Protein AF-A0A2L2TVI3-F1 (afdb_monomer)

Organism: NCBI:txid56646

Nearest PDB structures (foldseek):
  8snb-assembly1_8K  TM=2.711E-01  e=3.891E-01  Strongylocentrotus purpuratus
  9cpc-assembly1_3K  TM=2.914E-01  e=1.769E+00  Sus scrofa
  7ung-assembly1_D3  TM=3.313E-01  e=3.771E+00  Homo sapiens
  7rro-assembly1_D6  TM=2.966E-01  e=6.836E+00  Bos taurus

Radius of gyration: 85.28 Å; Cα contacts (8 Å, |Δi|>4): 82; chains: 1; bounding box: 158×37×234 Å

Foldseek 3Di:
DDALCVLLVLLLVLLVLLLVLLVLLLVLLVVQDDDPVVSVVLNVLSVVLNVVSVVCNVVSVPQRCVDCDVLNVVLSVVSSVLSVVSSVLSVVSVVPDDPDPPPPPVCVVVSVVVVVVVVVSSVSSSVSSVVSVVSVVVSVVVSVVVVVVVVVVVVVVVVVVVVVVVVVVVVVVVVVVVVVVVVVVVVVVVVVVVVVVVVVVVVVVVVVVVVVVVVVVVVVVVVVVVVVVVVVVVVVVVVVVVVVVVVVVVVVVVVVVVVVVVVVVVVVVVVVVVVVVVVVVPPPPPPPPPDDDDDDDDDDDD

Mean predicted aligned error: 19.78 Å

Structure (mmCIF, N/CA/C/O backbone):
data_AF-A0A2L2TVI3-F1
#
_entry.id   AF-A0A2L2TVI3-F1
#
loop_
_atom_site.group_PDB
_atom_site.id
_atom_site.type_symbol
_atom_site.label_atom_id
_atom_site.label_alt_id
_atom_site.label_comp_id
_atom_site.label_asym_id
_atom_site.label_entity_id
_atom_site.label_seq_id
_atom_site.pdbx_PDB_ins_code
_atom_site.Cartn_x
_atom_site.Cartn_y
_atom_site.Cartn_z
_atom_site.occupancy
_atom_site.B_iso_or_equiv
_atom_site.auth_seq_id
_atom_site.auth_comp_id
_atom_site.auth_asym_id
_atom_site.auth_atom_id
_atom_site.pdbx_PDB_model_num
ATOM 1 N N . MET A 1 1 ? -7.369 -16.079 31.108 1.00 38.97 1 MET A N 1
ATOM 2 C CA . MET A 1 1 ? -7.777 -14.994 30.191 1.00 38.97 1 MET A CA 1
ATOM 3 C C . MET A 1 1 ? -9.290 -15.053 30.116 1.00 38.97 1 MET A C 1
ATOM 5 O O . MET A 1 1 ? -9.801 -16.152 29.970 1.00 38.97 1 MET A O 1
ATOM 9 N N . SER A 1 2 ? -9.998 -13.955 30.365 1.00 44.09 2 SER A N 1
ATOM 10 C CA . SER A 1 2 ? -11.468 -13.943 30.331 1.00 44.09 2 SER A CA 1
ATOM 11 C C . SER A 1 2 ? -11.922 -13.176 29.104 1.00 44.09 2 SER A C 1
ATOM 13 O O . SER A 1 2 ? -11.439 -12.066 28.886 1.00 44.09 2 SER A O 1
ATOM 15 N N . ASP A 1 3 ? -12.838 -13.761 28.342 1.00 46.03 3 ASP A N 1
ATOM 16 C CA . ASP A 1 3 ? -13.286 -13.218 27.064 1.00 46.03 3 ASP A CA 1
ATOM 17 C C . ASP A 1 3 ? -13.993 -11.858 27.225 1.00 46.03 3 ASP A C 1
ATOM 19 O O . ASP A 1 3 ? -14.753 -11.675 28.185 1.00 46.03 3 ASP A O 1
ATOM 23 N N . PRO A 1 4 ? -13.813 -10.910 26.286 1.00 50.25 4 PRO A N 1
ATOM 24 C CA . PRO A 1 4 ? -14.534 -9.631 26.255 1.00 50.25 4 PRO A CA 1
ATOM 25 C C . PRO A 1 4 ? -16.059 -9.808 26.338 1.00 50.25 4 PRO A C 1
ATOM 27 O O . PRO A 1 4 ? -16.746 -9.065 27.041 1.00 50.25 4 PRO A O 1
ATOM 30 N N . LEU A 1 5 ? -16.575 -10.883 25.729 1.00 52.81 5 LEU A N 1
ATOM 31 C CA . LEU A 1 5 ? -17.975 -11.311 25.804 1.00 52.81 5 LEU A CA 1
ATOM 32 C C . LEU A 1 5 ? -18.436 -11.637 27.234 1.00 52.81 5 LEU A C 1
ATOM 34 O O . LEU A 1 5 ? -19.587 -11.382 27.577 1.00 52.81 5 LEU A O 1
ATOM 38 N N . SER A 1 6 ? -17.555 -12.160 28.092 1.00 54.91 6 SER A N 1
ATOM 39 C CA . SER A 1 6 ? -17.873 -12.466 29.493 1.00 54.91 6 SER A CA 1
ATOM 40 C C . SER A 1 6 ? -18.040 -11.189 30.323 1.00 54.91 6 SER A C 1
ATOM 42 O O . SER A 1 6 ? -18.951 -11.100 31.147 1.00 54.91 6 SER A O 1
ATOM 44 N N . VAL A 1 7 ? -17.209 -10.169 30.080 1.00 56.38 7 VAL A N 1
ATOM 45 C CA . VAL A 1 7 ? -17.309 -8.869 30.768 1.00 56.38 7 VAL A CA 1
ATOM 46 C C . VAL A 1 7 ? -18.525 -8.090 30.273 1.00 56.38 7 VAL A C 1
ATOM 48 O O . VAL A 1 7 ? -19.296 -7.595 31.096 1.00 56.38 7 VAL A O 1
ATOM 51 N N . ALA A 1 8 ? -18.749 -8.050 28.956 1.00 57.56 8 ALA A N 1
ATOM 52 C CA . ALA A 1 8 ? -19.943 -7.449 28.367 1.00 57.56 8 ALA A CA 1
ATOM 53 C C . ALA A 1 8 ? -21.225 -8.150 28.853 1.00 57.56 8 ALA A C 1
ATOM 55 O O . ALA A 1 8 ? -22.157 -7.483 29.295 1.00 57.56 8 ALA A O 1
ATOM 56 N N . GLY A 1 9 ? -21.248 -9.488 28.880 1.00 60.44 9 GLY A N 1
ATOM 57 C CA . GLY A 1 9 ? -22.371 -10.274 29.399 1.00 60.44 9 GLY A CA 1
ATOM 58 C C . GLY A 1 9 ? -22.639 -10.044 30.890 1.00 60.44 9 GLY A C 1
ATOM 59 O O . GLY A 1 9 ? -23.793 -9.941 31.304 1.00 60.44 9 GLY A O 1
ATOM 60 N N . THR A 1 10 ? -21.586 -9.876 31.696 1.00 62.88 10 THR A N 1
ATOM 61 C CA . THR A 1 10 ? -21.716 -9.538 33.124 1.00 62.88 10 THR A CA 1
ATOM 62 C C . THR A 1 10 ? -22.270 -8.121 33.311 1.00 62.88 10 THR A C 1
ATOM 64 O O . THR A 1 10 ? -23.168 -7.917 34.126 1.00 62.88 10 THR A O 1
ATOM 67 N N . ALA A 1 11 ? -21.792 -7.144 32.533 1.00 61.97 11 ALA A N 1
ATOM 68 C CA . ALA A 1 11 ? -22.277 -5.764 32.582 1.00 61.97 11 ALA A CA 1
ATOM 69 C C . ALA A 1 11 ? -23.754 -5.648 32.158 1.00 61.97 11 ALA A C 1
ATOM 71 O O . ALA A 1 11 ? -24.537 -4.995 32.847 1.00 61.97 11 ALA A O 1
ATOM 72 N N . VAL A 1 12 ? -24.152 -6.345 31.089 1.00 65.00 12 VAL A N 1
ATOM 73 C CA . VAL A 1 12 ? -25.553 -6.471 30.642 1.00 65.00 12 VAL A CA 1
ATOM 74 C C . VAL A 1 12 ? -26.424 -7.113 31.730 1.00 65.00 12 VAL A C 1
ATOM 76 O O . VAL A 1 12 ? -27.514 -6.624 32.028 1.00 65.00 12 VAL A O 1
ATOM 79 N N . GLY A 1 13 ? -25.929 -8.163 32.395 1.00 67.25 13 GLY A N 1
ATOM 80 C CA . GLY A 1 13 ? -26.616 -8.798 33.524 1.00 67.25 13 GLY A CA 1
ATOM 81 C C . GLY A 1 13 ? -26.848 -7.845 34.701 1.00 67.25 13 GLY A C 1
ATOM 82 O O . GLY A 1 13 ? -27.953 -7.777 35.237 1.00 67.25 13 GLY A O 1
ATOM 83 N N . ILE A 1 14 ? -25.838 -7.047 35.055 1.00 65.38 14 ILE A N 1
ATOM 84 C CA . ILE A 1 14 ? -25.925 -6.015 36.102 1.00 65.38 14 ILE A CA 1
ATOM 85 C C . ILE A 1 14 ? -26.942 -4.938 35.740 1.00 65.38 14 ILE A C 1
ATOM 87 O O . ILE A 1 14 ? -27.732 -4.526 36.588 1.00 65.38 14 ILE A O 1
ATOM 91 N N . MET A 1 15 ? -26.958 -4.495 34.483 1.00 68.44 15 MET A N 1
ATOM 92 C CA . MET A 1 15 ? -27.913 -3.490 34.018 1.00 68.44 15 MET A CA 1
ATOM 93 C C . MET A 1 15 ? -29.343 -4.020 34.045 1.00 68.44 15 MET A C 1
ATOM 95 O O . MET A 1 15 ? -30.230 -3.340 34.557 1.00 68.44 15 MET A O 1
ATOM 99 N N . SER A 1 16 ? 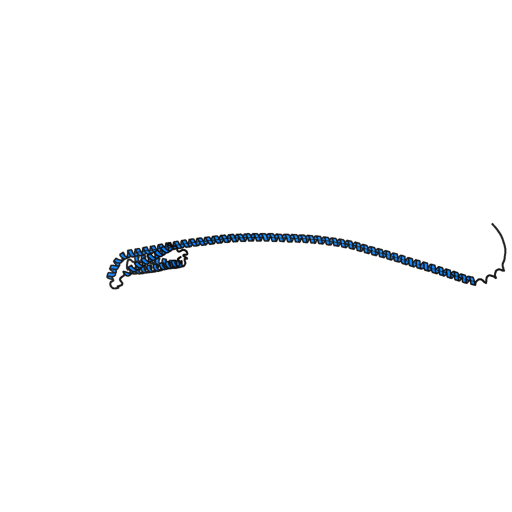-29.560 -5.258 33.594 1.00 69.12 16 SER A N 1
ATOM 100 C CA . SER A 1 16 ? -30.858 -5.936 33.680 1.00 69.12 16 SER A CA 1
ATOM 101 C C . SER A 1 16 ? -31.349 -6.067 35.126 1.00 69.12 16 SER A C 1
ATOM 103 O O . SER A 1 16 ? -32.507 -5.759 35.421 1.00 69.12 16 SER A O 1
ATOM 105 N N . LEU A 1 17 ? -30.464 -6.449 36.052 1.00 68.31 17 LEU A N 1
ATOM 106 C CA . LEU A 1 17 ? -30.784 -6.533 37.477 1.00 68.31 17 LEU A CA 1
ATOM 107 C C . LEU A 1 17 ? -31.138 -5.157 38.056 1.00 68.31 17 LEU A C 1
ATOM 109 O O . LEU A 1 17 ? -32.159 -5.005 38.725 1.00 68.31 17 LEU A O 1
ATOM 113 N N . GLY A 1 18 ? -30.344 -4.132 37.738 1.00 68.81 18 GLY A N 1
ATOM 114 C CA . GLY A 1 18 ? -30.602 -2.757 38.159 1.00 68.81 18 GLY A CA 1
ATOM 115 C C . GLY A 1 18 ? -31.947 -2.228 37.668 1.00 68.81 18 GLY A C 1
ATOM 116 O O . GLY A 1 18 ? -32.679 -1.611 38.443 1.00 68.81 18 GLY A O 1
ATOM 117 N N . ILE A 1 19 ? -32.326 -2.541 36.426 1.00 69.44 19 ILE A N 1
ATOM 118 C CA . ILE A 1 19 ? -33.641 -2.203 35.865 1.00 69.4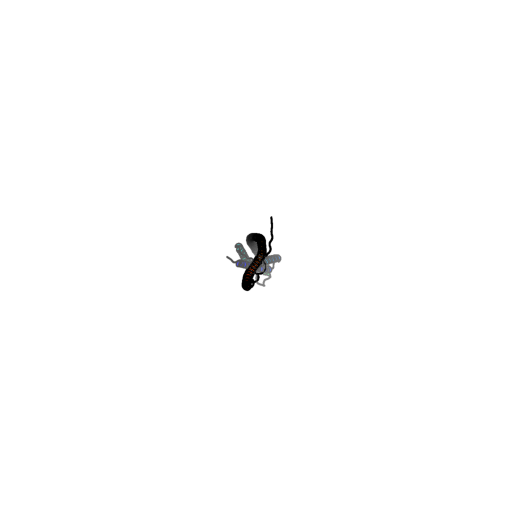4 19 ILE A CA 1
ATOM 119 C C . ILE A 1 19 ? -34.767 -2.892 36.649 1.00 69.44 19 ILE A C 1
ATOM 121 O O . ILE A 1 19 ? -35.758 -2.244 36.994 1.00 69.44 19 ILE A O 1
ATOM 125 N N . GLN A 1 20 ? -34.629 -4.184 36.965 1.00 69.88 20 GLN A N 1
ATOM 126 C CA . GLN A 1 20 ? -35.636 -4.932 37.731 1.00 69.88 20 GLN A CA 1
ATOM 127 C C . GLN A 1 20 ? -35.834 -4.355 39.135 1.00 69.88 20 GLN A C 1
ATOM 129 O O . GLN A 1 20 ? -36.969 -4.109 39.552 1.00 69.88 20 GLN A O 1
ATOM 134 N N . VAL A 1 21 ? -34.735 -4.080 39.836 1.00 66.94 21 VAL A N 1
ATOM 135 C CA . VAL A 1 21 ? -34.734 -3.487 41.177 1.00 66.94 21 VAL A CA 1
ATOM 136 C C . VAL A 1 21 ? -35.398 -2.111 41.166 1.00 66.94 21 VAL A C 1
ATOM 138 O O . VAL A 1 21 ? -36.294 -1.839 41.966 1.00 66.94 21 VAL A O 1
ATOM 141 N N . 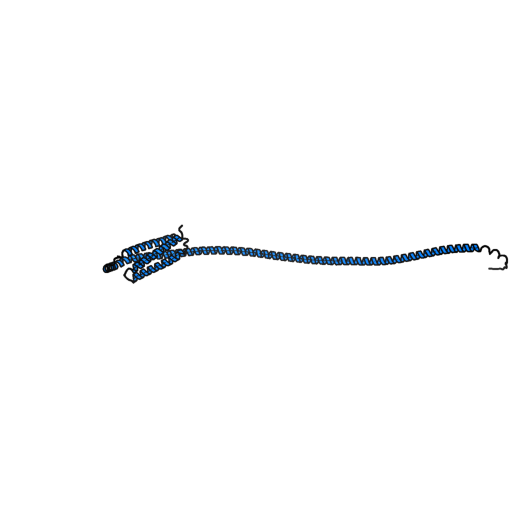CYS A 1 22 ? -35.028 -1.255 40.215 1.00 67.44 22 CYS A N 1
ATOM 142 C CA . CYS A 1 22 ? -35.613 0.073 40.082 1.00 67.44 22 CYS A CA 1
ATOM 143 C C . CYS A 1 22 ? -37.117 0.019 39.766 1.00 67.44 22 CYS A C 1
ATOM 145 O O . CYS A 1 22 ? -37.909 0.730 40.384 1.00 67.44 22 CYS A O 1
ATOM 147 N N . ASN A 1 23 ? -37.550 -0.872 38.870 1.00 67.81 23 ASN A N 1
ATOM 148 C CA . ASN A 1 23 ? -38.973 -1.078 38.586 1.00 67.81 23 ASN A CA 1
ATOM 149 C C . ASN A 1 23 ? -39.746 -1.580 39.818 1.00 67.81 23 ASN A C 1
ATOM 151 O O . ASN A 1 23 ? -40.874 -1.140 40.066 1.00 67.81 23 ASN A O 1
ATOM 155 N N . GLY A 1 24 ? -39.139 -2.465 40.616 1.00 66.06 24 GLY A N 1
ATOM 156 C CA . GLY A 1 24 ? -39.677 -2.909 41.903 1.00 66.06 24 GLY A CA 1
ATOM 157 C C . GLY A 1 24 ? -39.862 -1.748 42.882 1.00 66.06 24 GLY A C 1
ATOM 158 O O . GLY A 1 24 ? -40.925 -1.614 43.492 1.00 66.06 24 GLY A O 1
ATOM 159 N N . LEU A 1 25 ? -38.878 -0.850 42.957 1.00 65.62 25 LEU A N 1
ATOM 160 C CA . LEU A 1 25 ? -38.921 0.341 43.804 1.00 65.62 25 LEU A CA 1
ATOM 161 C C . LEU A 1 25 ? -40.001 1.332 43.376 1.00 65.62 25 LEU A C 1
ATOM 163 O O . LEU A 1 25 ? -40.754 1.821 44.215 1.00 65.62 25 LEU A O 1
ATOM 167 N N . VAL A 1 26 ? -40.134 1.582 42.072 1.00 65.50 26 VAL A N 1
ATOM 168 C CA . VAL A 1 26 ? -41.205 2.421 41.518 1.00 65.50 26 VAL A CA 1
ATOM 169 C C . VAL A 1 26 ? -42.576 1.841 41.866 1.00 65.50 26 VAL A C 1
ATOM 171 O O . VAL A 1 26 ? -43.479 2.572 42.280 1.00 65.50 26 VAL A O 1
ATOM 174 N N . LYS A 1 27 ? -42.743 0.518 41.750 1.00 67.62 27 LYS A N 1
ATOM 175 C CA . LYS A 1 27 ? -43.987 -0.173 42.112 1.00 67.62 27 LYS A CA 1
ATOM 176 C C . LYS A 1 27 ? -44.282 -0.070 43.611 1.00 67.62 27 LYS A C 1
ATOM 178 O O . LYS A 1 27 ? -45.428 0.185 43.979 1.00 67.62 27 LYS A O 1
ATOM 183 N N . TYR A 1 28 ? -43.263 -0.219 44.457 1.00 64.12 28 TYR A N 1
ATOM 184 C CA . TYR A 1 28 ? -43.373 -0.061 45.906 1.00 64.12 28 TYR A CA 1
ATOM 185 C C . TYR A 1 28 ? -43.780 1.369 46.290 1.00 64.12 28 TYR A C 1
ATOM 187 O O . TYR A 1 28 ? -44.787 1.568 46.968 1.00 64.12 28 TYR A O 1
ATOM 195 N N . LEU A 1 29 ? -43.062 2.370 45.775 1.00 63.78 29 LEU A N 1
ATOM 196 C CA . LEU A 1 29 ? -43.324 3.787 46.020 1.00 63.78 29 LEU A CA 1
ATOM 197 C C . LEU A 1 29 ? -44.736 4.195 45.577 1.00 63.78 29 LEU A C 1
ATOM 199 O O . LEU A 1 29 ? -45.448 4.856 46.329 1.00 63.78 29 LEU A O 1
ATOM 203 N N . ARG A 1 30 ? -45.198 3.730 44.408 1.00 63.75 30 ARG A N 1
ATOM 204 C CA . ARG A 1 30 ? -46.573 3.978 43.930 1.00 63.75 30 ARG A CA 1
ATOM 205 C C . ARG A 1 30 ? -47.653 3.290 44.779 1.00 63.75 30 ARG A C 1
ATOM 207 O O . ARG A 1 30 ? -48.790 3.759 44.799 1.00 63.75 30 ARG A O 1
ATOM 214 N N . ALA A 1 31 ? -47.336 2.191 45.468 1.00 62.59 31 ALA A N 1
ATOM 215 C CA . ALA A 1 31 ? -48.278 1.459 46.320 1.00 62.59 31 ALA A CA 1
ATOM 216 C C . ALA A 1 31 ? -48.441 2.076 47.724 1.00 62.59 31 ALA A C 1
ATOM 218 O O . ALA A 1 31 ? -49.442 1.820 48.405 1.00 62.59 31 ALA A O 1
ATOM 219 N N . VAL A 1 32 ? -47.493 2.899 48.178 1.00 58.84 32 VAL A N 1
ATOM 220 C CA . VAL A 1 32 ? -47.562 3.596 49.468 1.00 58.84 32 VAL A CA 1
ATOM 221 C C . VAL A 1 32 ? -48.408 4.871 49.325 1.00 58.84 32 VAL A C 1
ATOM 223 O O . VAL A 1 32 ? -48.095 5.766 48.548 1.00 58.84 32 VAL A O 1
ATOM 226 N N . ARG A 1 33 ? -49.515 4.979 50.080 1.00 48.97 33 ARG A N 1
ATOM 227 C CA . ARG A 1 33 ? -50.292 6.229 50.196 1.00 48.97 33 ARG A CA 1
ATOM 228 C C . ARG A 1 33 ? -49.665 7.096 51.300 1.00 48.97 33 ARG A C 1
ATOM 230 O O . ARG A 1 33 ? -49.848 6.782 52.470 1.00 48.97 33 ARG A O 1
ATOM 237 N N . GLY A 1 34 ? -48.939 8.151 50.916 1.00 57.59 34 GLY A N 1
ATOM 238 C CA . GLY A 1 34 ? -48.233 9.106 51.792 1.00 57.59 34 GLY A CA 1
ATOM 239 C C . GLY A 1 34 ? -47.908 10.428 51.069 1.00 57.59 34 GLY A C 1
ATOM 240 O O . GLY A 1 34 ? -48.461 10.662 49.992 1.00 57.59 34 GLY A O 1
ATOM 241 N N . ARG A 1 35 ? -47.053 11.299 51.650 1.00 49.56 35 ARG A N 1
ATOM 242 C CA . ARG A 1 35 ? -46.662 12.623 51.095 1.00 49.56 35 ARG A CA 1
ATOM 243 C C . ARG A 1 35 ? -46.274 12.505 49.611 1.00 49.56 35 ARG A C 1
ATOM 245 O O . ARG A 1 35 ? -45.216 11.981 49.277 1.00 49.56 35 ARG A O 1
ATOM 252 N N . LYS A 1 36 ? -47.162 12.972 48.724 1.00 55.34 36 LYS A N 1
ATOM 253 C CA . LYS A 1 36 ? -47.120 12.705 47.274 1.00 55.34 36 LYS A CA 1
ATOM 254 C C . LYS A 1 36 ? -45.857 13.240 46.590 1.00 55.34 36 LYS A C 1
ATOM 256 O O . LYS A 1 36 ? -45.371 12.593 45.670 1.00 55.34 36 LYS A O 1
ATOM 261 N N . GLU A 1 37 ? -45.326 14.371 47.046 1.00 55.34 37 GLU A N 1
ATOM 262 C CA . GLU A 1 37 ? -44.116 15.016 46.517 1.00 55.34 37 GLU A CA 1
ATOM 263 C C . GLU A 1 37 ? -42.853 14.152 46.687 1.00 55.34 37 GLU A C 1
ATOM 265 O O . GLU A 1 37 ? -42.224 13.813 45.691 1.00 55.34 37 GLU A O 1
ATOM 270 N N . GLU A 1 38 ? -42.522 13.720 47.911 1.00 54.75 38 GLU A N 1
ATOM 271 C CA . GLU A 1 38 ? -41.317 12.910 48.193 1.00 54.75 38 GLU A CA 1
ATOM 272 C C . GLU A 1 38 ? -41.342 11.563 47.451 1.00 54.75 38 GLU A C 1
ATOM 274 O O . GLU A 1 38 ? -40.330 11.110 46.918 1.00 54.75 38 GLU A O 1
ATOM 279 N N . ILE A 1 39 ? -42.523 10.940 47.370 1.00 56.62 39 ILE A N 1
ATOM 280 C CA . ILE A 1 39 ? -42.733 9.683 46.642 1.00 56.62 39 ILE A CA 1
ATOM 281 C C . ILE A 1 39 ? -42.543 9.898 45.135 1.00 56.62 39 ILE A C 1
ATOM 283 O O . ILE A 1 39 ? -41.907 9.082 44.469 1.00 56.62 39 ILE A O 1
ATOM 287 N N . ARG A 1 40 ? -43.072 10.995 44.582 1.00 56.62 40 ARG A N 1
ATOM 288 C CA . ARG A 1 40 ? -42.946 11.332 43.157 1.00 56.62 40 ARG A CA 1
ATOM 289 C C . ARG A 1 40 ? -41.504 11.660 42.773 1.00 56.62 40 ARG A C 1
ATOM 291 O O . ARG A 1 40 ? -41.075 11.303 41.679 1.00 56.62 40 ARG A O 1
ATOM 298 N N . ASP A 1 41 ? -40.766 12.314 43.660 1.00 60.44 41 ASP A N 1
ATOM 299 C CA . ASP A 1 41 ? -39.360 12.649 43.447 1.00 60.44 41 ASP A CA 1
ATOM 300 C C . ASP A 1 41 ? -38.479 11.396 43.509 1.00 60.44 41 ASP A C 1
ATOM 302 O O . ASP A 1 41 ? -37.664 11.185 42.612 1.00 60.44 41 ASP A O 1
ATOM 306 N N . GLY A 1 42 ? -38.735 10.496 44.466 1.00 57.31 42 GLY A N 1
ATOM 307 C CA . GLY A 1 42 ? -38.088 9.183 44.518 1.00 57.31 42 GLY A CA 1
ATOM 308 C C . GLY A 1 42 ? -38.382 8.316 43.288 1.00 57.31 42 GLY A C 1
ATOM 309 O O . GLY A 1 42 ? -37.469 7.712 42.735 1.00 57.31 42 GLY A O 1
ATOM 310 N N . VAL A 1 43 ? -39.629 8.290 42.802 1.00 60.41 43 VAL A N 1
ATOM 311 C CA . VAL A 1 43 ? -39.987 7.578 41.558 1.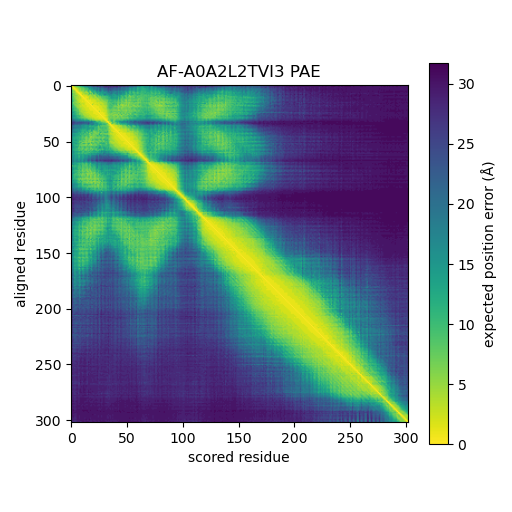00 60.41 43 VAL A CA 1
ATOM 312 C C . VAL A 1 43 ? -39.236 8.153 40.356 1.00 60.41 43 VAL A C 1
ATOM 314 O O . VAL A 1 43 ? -38.700 7.388 39.560 1.00 60.41 43 VAL A O 1
ATOM 317 N N . ARG A 1 44 ? -39.147 9.483 40.245 1.00 62.06 44 ARG A N 1
ATOM 318 C CA . ARG A 1 44 ? -38.463 10.154 39.131 1.00 62.06 44 ARG A CA 1
ATOM 319 C C . ARG A 1 44 ? -36.957 9.895 39.125 1.00 62.06 44 ARG A C 1
ATOM 321 O O . ARG A 1 44 ? -36.401 9.640 38.061 1.00 62.06 44 ARG A O 1
ATOM 328 N N . GLU A 1 45 ? -36.302 9.934 40.285 1.00 61.06 45 GLU A N 1
ATOM 329 C CA . GLU A 1 45 ? -34.874 9.597 40.394 1.00 61.06 45 GLU A CA 1
ATOM 330 C C . GLU A 1 45 ? -34.611 8.157 39.941 1.00 61.06 45 GLU A C 1
ATOM 332 O O . GLU A 1 45 ? -33.684 7.894 39.181 1.00 61.06 45 GLU A O 1
ATOM 337 N N . VAL A 1 46 ? -35.470 7.223 40.347 1.00 61.66 46 VAL A N 1
ATOM 338 C CA . VAL A 1 46 ? -35.338 5.806 39.996 1.00 61.66 46 VAL A CA 1
ATOM 339 C C . VAL A 1 46 ? -35.602 5.563 38.506 1.00 61.66 46 VAL A C 1
ATOM 341 O O . VAL A 1 46 ? -34.874 4.805 37.872 1.00 61.66 46 VAL A O 1
ATOM 344 N N . GLU A 1 47 ? -36.587 6.238 37.913 1.00 59.75 47 GLU A N 1
ATOM 345 C CA . GLU A 1 47 ? -36.851 6.187 36.468 1.00 59.75 47 GLU A CA 1
ATOM 346 C C . GLU A 1 47 ? -35.681 6.750 35.642 1.00 59.75 47 GLU A C 1
ATOM 348 O O . GLU A 1 47 ? -35.334 6.188 34.600 1.00 59.75 47 GLU A O 1
ATOM 353 N N . GLN A 1 48 ? -35.014 7.807 36.120 1.00 63.75 48 GLN A N 1
ATOM 354 C CA . GLN A 1 48 ? -33.791 8.323 35.492 1.00 63.75 48 GLN A CA 1
ATOM 355 C C . GLN A 1 48 ? -32.660 7.290 35.521 1.00 63.75 48 GLN A C 1
ATOM 357 O O . GLN A 1 48 ? -31.976 7.096 34.514 1.00 63.75 48 GLN A O 1
ATOM 362 N N . VAL A 1 49 ? -32.494 6.583 36.641 1.00 62.78 49 VAL A N 1
ATOM 363 C CA . VAL A 1 49 ? -31.500 5.507 36.759 1.00 62.78 49 VAL A CA 1
ATOM 364 C C . VAL A 1 49 ? -31.805 4.367 35.787 1.00 62.78 49 VAL A C 1
ATOM 366 O O . VAL A 1 49 ? -30.905 3.897 35.094 1.00 62.78 49 VAL A O 1
ATOM 369 N N . VAL A 1 50 ? -33.074 3.964 35.667 1.00 62.09 50 VAL A N 1
ATOM 370 C CA . VAL A 1 50 ? -33.518 2.950 34.693 1.00 62.09 50 VAL A CA 1
ATOM 371 C C . VAL A 1 50 ? -33.171 3.369 33.271 1.00 62.09 50 VAL A C 1
ATOM 373 O O . VAL A 1 50 ? -32.606 2.574 32.522 1.00 62.09 50 VAL A O 1
ATOM 376 N N . SER A 1 51 ? -33.464 4.617 32.902 1.00 62.03 51 SER A N 1
ATOM 377 C CA . SER A 1 51 ? -33.155 5.134 31.568 1.00 62.03 51 SER A CA 1
ATOM 378 C C . SER A 1 51 ? -31.655 5.098 31.269 1.00 62.03 51 SER A C 1
ATOM 380 O O . SER A 1 51 ? -31.266 4.734 30.161 1.00 62.03 51 SER A O 1
ATOM 382 N N . LEU A 1 52 ? -30.808 5.447 32.243 1.00 62.62 52 LEU A N 1
ATOM 383 C CA . LEU A 1 52 ? -29.352 5.383 32.096 1.00 62.62 52 LEU A CA 1
ATOM 384 C C . LEU A 1 52 ? -28.864 3.940 31.926 1.00 62.62 52 LEU A C 1
ATOM 386 O O . LEU A 1 52 ? -28.056 3.669 31.039 1.00 62.62 52 LEU A O 1
ATOM 390 N N . LEU A 1 53 ? -29.386 3.004 32.723 1.00 64.25 53 LEU A N 1
ATOM 391 C CA . LEU A 1 53 ? -29.036 1.585 32.623 1.00 64.25 53 LEU A CA 1
ATOM 392 C C . LEU A 1 53 ? -29.436 0.987 31.265 1.00 64.25 53 LEU A C 1
ATOM 394 O O . LEU A 1 53 ? -28.654 0.233 30.691 1.00 64.25 53 LEU A O 1
ATOM 398 N N . TYR A 1 54 ? -30.593 1.361 30.709 1.00 63.19 54 TYR A N 1
ATOM 399 C CA . TYR A 1 54 ? -31.001 0.945 29.361 1.00 63.19 54 TYR A CA 1
ATOM 400 C C . TYR A 1 54 ? -30.066 1.472 28.267 1.00 63.19 54 TYR A C 1
ATOM 402 O O . TYR A 1 54 ? -29.647 0.704 27.399 1.00 63.19 54 TYR A O 1
ATOM 410 N N . SER A 1 55 ? -29.710 2.760 28.308 1.00 62.00 55 SER A N 1
ATOM 411 C CA . SER A 1 55 ? -28.785 3.354 27.333 1.00 62.00 55 SER A CA 1
ATOM 412 C C . SER A 1 55 ? -27.427 2.657 27.347 1.00 62.00 55 SER A C 1
ATOM 414 O O . SER A 1 55 ? -26.850 2.373 26.297 1.00 62.00 55 SER A O 1
ATOM 416 N N . LEU A 1 56 ? -26.932 2.319 28.536 1.00 62.75 56 LEU A N 1
ATOM 417 C CA . LEU A 1 56 ? -25.666 1.616 28.676 1.00 62.75 56 LEU A CA 1
ATOM 418 C C . LEU A 1 56 ? -25.739 0.162 28.207 1.00 62.75 56 LEU A C 1
ATOM 420 O O . LEU A 1 56 ? -24.832 -0.282 27.505 1.00 62.75 56 LEU A O 1
ATOM 424 N N . ASN A 1 57 ? -26.835 -0.541 28.502 1.00 63.53 57 ASN A N 1
ATOM 425 C CA . ASN A 1 57 ? -27.059 -1.920 28.065 1.00 63.53 57 ASN A CA 1
ATOM 426 C C . ASN A 1 57 ? -27.034 -2.061 26.534 1.00 63.53 57 ASN A C 1
ATOM 428 O O . ASN A 1 57 ? -26.587 -3.077 26.012 1.00 63.53 57 ASN A O 1
ATOM 432 N N . ASN A 1 58 ? -27.477 -1.028 25.816 1.00 62.88 58 ASN A N 1
ATOM 433 C CA . ASN A 1 58 ? -27.466 -1.002 24.353 1.00 62.88 58 ASN A CA 1
ATOM 434 C C . ASN A 1 58 ? -26.103 -0.604 23.759 1.00 62.88 58 ASN A C 1
ATOM 436 O O . ASN A 1 58 ? -25.831 -0.907 22.600 1.00 62.88 58 ASN A O 1
ATOM 440 N N . THR A 1 59 ? -25.250 0.077 24.530 1.00 58.16 59 THR A N 1
ATOM 441 C CA . THR A 1 59 ? -23.986 0.648 24.029 1.00 58.16 59 THR A CA 1
ATOM 442 C C . THR A 1 59 ? -22.791 -0.269 24.300 1.00 58.16 59 THR A C 1
ATOM 444 O O . THR A 1 59 ? -21.945 -0.450 23.429 1.00 58.16 59 THR A O 1
ATOM 447 N N . LEU A 1 60 ? -22.742 -0.897 25.479 1.00 63.50 60 LEU A N 1
ATOM 448 C CA . LEU A 1 60 ? -21.657 -1.788 25.915 1.00 63.50 60 LEU A CA 1
ATOM 449 C C . LEU A 1 60 ? -21.344 -2.975 24.984 1.00 63.50 60 LEU A C 1
ATOM 451 O O . LEU A 1 60 ? -20.161 -3.256 24.813 1.00 63.50 60 LEU A O 1
ATOM 455 N N . PRO A 1 61 ? -22.323 -3.661 24.359 1.00 59.97 61 PRO A N 1
ATOM 456 C CA . PRO A 1 61 ? -22.041 -4.791 23.467 1.00 59.97 61 PRO A CA 1
ATOM 457 C C . PRO A 1 61 ? -21.219 -4.422 22.225 1.00 59.97 61 PRO A C 1
ATOM 459 O O . PRO A 1 61 ? -20.600 -5.295 21.628 1.00 59.97 61 PRO A O 1
ATOM 462 N N . ASN A 1 62 ? -21.215 -3.142 21.839 1.00 56.53 62 ASN A N 1
ATOM 463 C CA . ASN A 1 62 ? -20.507 -2.643 20.660 1.00 56.53 62 ASN A CA 1
ATOM 464 C C . ASN A 1 62 ? -19.096 -2.125 20.979 1.00 56.53 62 ASN A C 1
ATOM 466 O O . ASN A 1 62 ? -18.362 -1.755 20.065 1.00 56.53 62 ASN A O 1
ATOM 470 N N . VAL A 1 63 ? -18.720 -2.057 22.260 1.00 59.72 63 VAL A N 1
ATOM 471 C CA . VAL A 1 63 ? -17.392 -1.608 22.682 1.00 59.72 63 VAL A CA 1
ATOM 472 C C . VAL A 1 63 ? -16.513 -2.840 22.848 1.00 59.72 63 VAL A C 1
ATOM 474 O O . VAL A 1 63 ? -16.751 -3.670 23.726 1.00 59.72 63 VAL A O 1
ATOM 477 N N . ASP A 1 64 ? -15.492 -2.968 22.003 1.00 56.41 64 ASP A N 1
ATOM 478 C CA . ASP A 1 64 ? -14.498 -4.031 22.129 1.00 56.41 64 ASP A CA 1
ATOM 479 C C . ASP A 1 64 ? -13.579 -3.717 23.319 1.00 56.41 64 ASP A C 1
ATOM 481 O O . ASP A 1 64 ? -12.580 -3.005 23.203 1.00 56.41 64 ASP A O 1
ATOM 485 N N . LEU A 1 65 ? -13.959 -4.199 24.507 1.00 57.88 65 LEU A N 1
ATOM 486 C CA . LEU A 1 65 ? -13.149 -4.115 25.722 1.00 57.88 65 LEU A CA 1
ATOM 487 C C . LEU A 1 65 ? -11.983 -5.102 25.635 1.00 57.88 65 LEU A C 1
ATOM 489 O O . LEU A 1 65 ? -11.917 -6.113 26.339 1.00 57.88 65 LEU A O 1
ATOM 493 N N . ARG A 1 66 ? -11.045 -4.786 24.749 1.00 53.94 66 ARG A N 1
ATOM 494 C CA . ARG A 1 66 ? -9.881 -5.612 24.444 1.00 53.94 66 ARG A CA 1
ATOM 495 C C . ARG A 1 66 ? -8.967 -5.798 25.660 1.00 53.94 66 ARG A C 1
ATOM 497 O O . ARG A 1 66 ? -8.338 -6.843 25.780 1.00 53.94 66 ARG A O 1
ATOM 504 N N . ASN A 1 67 ? -9.001 -4.860 26.613 1.00 52.12 67 ASN A N 1
ATOM 505 C CA . ASN A 1 67 ? -8.373 -4.970 27.927 1.00 52.12 67 ASN A CA 1
ATOM 506 C C . ASN A 1 67 ? -9.379 -4.640 29.041 1.00 52.12 67 ASN A C 1
ATOM 508 O O . ASN A 1 67 ? -9.419 -3.534 29.576 1.00 52.12 67 ASN A O 1
ATOM 512 N N . GLY A 1 68 ? -10.195 -5.621 29.433 1.00 53.91 68 GLY A N 1
ATOM 513 C CA . GLY A 1 68 ? -10.994 -5.537 30.656 1.00 53.91 68 GLY A CA 1
ATOM 514 C C . GLY A 1 68 ? -10.086 -5.424 31.882 1.00 53.91 68 GLY A C 1
ATOM 515 O O . GLY A 1 68 ? -9.695 -6.438 32.461 1.00 53.91 68 GLY A O 1
ATOM 516 N N . THR A 1 69 ? -9.727 -4.195 32.256 1.00 56.56 69 THR A N 1
ATOM 517 C CA . THR A 1 69 ? -8.880 -3.895 33.412 1.00 56.56 69 THR A CA 1
ATOM 518 C C . THR A 1 69 ? -9.449 -4.575 34.662 1.00 56.56 69 THR A C 1
ATOM 520 O O . THR A 1 69 ? -10.658 -4.598 34.894 1.00 56.56 69 THR A O 1
ATOM 523 N N . ASN A 1 70 ? -8.599 -5.185 35.492 1.00 54.81 70 ASN A N 1
ATOM 524 C CA . ASN A 1 70 ? -9.058 -5.864 36.713 1.00 54.81 70 ASN A CA 1
ATOM 525 C C . ASN A 1 70 ? -9.873 -4.924 37.624 1.00 54.81 70 ASN A C 1
ATOM 527 O O . ASN A 1 70 ? -10.815 -5.361 38.278 1.00 54.81 70 ASN A O 1
ATOM 531 N N . SER A 1 71 ? -9.563 -3.625 37.603 1.00 56.53 71 SER A N 1
ATOM 532 C CA . SER A 1 71 ? -10.329 -2.564 38.262 1.00 56.53 71 SER A CA 1
ATOM 533 C C . SER A 1 71 ? -11.762 -2.453 37.741 1.00 56.53 71 SER A C 1
ATOM 535 O O . SER A 1 71 ? -12.688 -2.352 38.546 1.00 56.53 71 SER A O 1
ATOM 537 N N . LEU A 1 72 ? -11.968 -2.539 36.424 1.00 59.19 72 LEU A N 1
ATOM 538 C CA . LEU A 1 72 ? -13.295 -2.577 35.819 1.00 59.19 72 LEU A CA 1
ATOM 539 C C . LEU A 1 72 ? -14.088 -3.784 36.319 1.00 59.19 72 LEU A C 1
ATOM 541 O O . LEU A 1 72 ? -15.220 -3.632 36.765 1.00 59.19 72 LEU A O 1
ATOM 545 N N . ARG A 1 73 ? -13.480 -4.973 36.305 1.00 59.72 73 ARG A N 1
ATOM 546 C CA . ARG A 1 73 ? -14.129 -6.208 36.771 1.00 59.72 73 ARG A CA 1
ATOM 547 C C . ARG A 1 73 ? -14.552 -6.111 38.237 1.00 59.72 73 ARG A C 1
ATOM 549 O O . ARG A 1 73 ? -15.684 -6.454 38.565 1.00 59.72 73 ARG A O 1
ATOM 556 N N . THR A 1 74 ? -13.673 -5.609 39.100 1.00 60.47 74 THR A N 1
ATOM 557 C CA . THR A 1 74 ? -13.968 -5.401 40.524 1.00 60.47 74 THR A CA 1
ATOM 558 C C . THR A 1 74 ? -15.086 -4.382 40.721 1.00 60.47 74 THR A C 1
ATOM 560 O O . THR A 1 74 ? -15.968 -4.578 41.549 1.00 60.47 74 THR A O 1
ATOM 563 N N . CYS A 1 75 ? -15.096 -3.304 39.941 1.00 60.41 75 CYS A N 1
ATOM 564 C CA . CYS A 1 75 ? -16.103 -2.257 40.064 1.00 60.41 75 CYS A CA 1
ATOM 565 C C . CYS A 1 75 ? -17.484 -2.723 39.555 1.00 60.41 75 CYS A C 1
ATOM 567 O O . CYS A 1 75 ? -18.499 -2.486 40.209 1.00 60.41 75 CYS A O 1
ATOM 569 N N . VAL A 1 76 ? -17.510 -3.486 38.459 1.00 62.47 76 VAL A N 1
ATOM 570 C CA . VAL A 1 76 ? -18.684 -4.205 37.932 1.00 62.47 76 VAL A CA 1
ATOM 571 C C . VAL A 1 76 ? -19.224 -5.192 38.976 1.00 62.47 76 VAL A C 1
ATOM 573 O O . VAL A 1 76 ? -20.409 -5.161 39.299 1.00 62.47 76 VAL A O 1
ATOM 576 N N . HIS A 1 77 ? -18.356 -6.002 39.584 1.00 63.25 77 HIS A N 1
ATOM 577 C CA . HIS A 1 77 ? -18.737 -6.928 40.652 1.00 63.25 77 HIS A CA 1
ATOM 578 C C . HIS A 1 77 ? -19.315 -6.201 41.878 1.00 63.25 77 HIS A C 1
ATOM 580 O O . HIS A 1 77 ? -20.377 -6.570 42.367 1.00 63.25 77 HIS A O 1
ATOM 586 N N . ASN A 1 78 ? -18.696 -5.102 42.314 1.00 63.16 78 ASN A N 1
ATOM 587 C CA . ASN A 1 78 ? -19.206 -4.290 43.422 1.00 63.16 78 ASN A CA 1
ATOM 588 C C . ASN A 1 78 ? -20.582 -3.674 43.120 1.00 63.16 78 ASN A C 1
ATOM 590 O O . ASN A 1 78 ? -21.405 -3.532 44.025 1.00 63.16 78 ASN A O 1
ATOM 594 N N . CYS A 1 79 ? -20.850 -3.311 41.860 1.00 62.25 79 CYS A N 1
ATOM 595 C CA . CYS A 1 79 ? -22.173 -2.853 41.436 1.00 62.25 79 CYS A CA 1
ATOM 596 C C . CYS A 1 79 ? -23.211 -3.979 41.510 1.00 62.25 79 CYS A C 1
ATOM 598 O O . CYS A 1 79 ? -24.324 -3.737 41.970 1.00 62.25 79 CYS A O 1
ATOM 600 N N . TYR A 1 80 ? -22.841 -5.201 41.111 1.00 63.50 80 TYR A N 1
ATOM 601 C CA . TYR A 1 80 ? -23.702 -6.380 41.222 1.00 63.50 80 TYR A CA 1
ATOM 602 C C . TYR A 1 80 ? -24.084 -6.666 42.679 1.00 63.50 80 TYR A C 1
ATOM 604 O O . TYR A 1 80 ? -25.267 -6.753 42.994 1.00 63.50 80 TYR A O 1
ATOM 612 N N . THR A 1 81 ? -23.098 -6.727 43.577 1.00 64.69 81 THR A N 1
ATOM 613 C CA . THR A 1 81 ? -23.324 -7.004 45.004 1.00 64.69 81 THR A CA 1
ATOM 614 C C . THR A 1 81 ? -24.242 -5.960 45.641 1.00 64.69 81 THR A C 1
ATOM 616 O O . THR A 1 81 ? -25.203 -6.310 46.320 1.00 64.69 81 THR A O 1
ATOM 619 N N . LYS A 1 82 ? -24.022 -4.671 45.346 1.00 63.47 82 LYS A N 1
ATOM 620 C CA . LYS A 1 82 ? -24.885 -3.581 45.834 1.00 63.47 82 LYS A CA 1
ATOM 621 C C . LYS A 1 82 ? -26.313 -3.659 45.292 1.00 63.47 82 LYS A C 1
ATOM 623 O O . LYS A 1 82 ? -27.251 -3.315 46.003 1.00 63.47 82 LYS A O 1
ATOM 628 N N . LEU A 1 83 ? -26.494 -4.085 44.042 1.00 64.94 83 LEU A N 1
ATOM 629 C CA . LEU A 1 83 ? -27.821 -4.272 43.450 1.00 64.94 83 LEU A CA 1
ATOM 630 C C . LEU A 1 83 ? -28.560 -5.470 44.051 1.00 64.94 83 LEU A C 1
ATOM 632 O O . LEU A 1 83 ? -29.762 -5.375 44.287 1.00 64.94 83 LEU A O 1
ATOM 636 N N . GLU A 1 84 ? -27.854 -6.560 44.342 1.00 65.31 84 GLU A N 1
ATOM 637 C CA . GLU A 1 84 ? -28.416 -7.732 45.019 1.00 65.31 84 GLU A CA 1
ATOM 638 C C . GLU A 1 84 ? -28.838 -7.401 46.464 1.00 65.31 84 GLU A C 1
ATOM 640 O O . GLU A 1 84 ? -29.927 -7.781 46.903 1.00 65.31 84 GLU A O 1
ATOM 645 N N . GLU A 1 85 ? -28.030 -6.617 47.188 1.00 67.25 85 GLU A N 1
ATOM 646 C CA . GLU A 1 85 ? -28.396 -6.061 48.499 1.00 67.25 85 GLU A CA 1
ATOM 647 C C . GLU A 1 85 ? -29.648 -5.178 48.408 1.00 67.25 85 GLU A C 1
ATOM 649 O O . GLU A 1 85 ? -30.575 -5.324 49.210 1.00 67.25 85 GLU A O 1
ATOM 654 N N . LEU A 1 86 ? -29.723 -4.309 47.392 1.00 64.69 86 LEU A N 1
ATOM 655 C CA . LEU A 1 86 ? -30.895 -3.470 47.138 1.00 64.69 86 LEU A CA 1
ATOM 656 C C . LEU A 1 86 ? -32.152 -4.306 46.878 1.00 64.69 86 LEU A C 1
ATOM 658 O O . LEU A 1 86 ? -33.224 -3.972 47.381 1.00 64.69 86 LEU A O 1
ATOM 662 N N . GLN A 1 87 ? -32.026 -5.385 46.102 1.00 64.44 87 GLN A N 1
ATOM 663 C CA . GLN A 1 87 ? -33.129 -6.288 45.789 1.00 64.44 87 GLN A CA 1
ATOM 664 C C . GLN A 1 87 ? -33.639 -7.002 47.041 1.00 64.44 87 GLN A C 1
ATOM 666 O O . GLN A 1 87 ? -34.847 -7.049 47.268 1.00 64.44 87 GLN A O 1
ATOM 671 N N . ARG A 1 88 ? -32.731 -7.486 47.898 1.00 67.44 88 ARG A N 1
ATOM 672 C CA . ARG A 1 88 ? -33.088 -8.088 49.191 1.00 67.44 88 ARG A CA 1
ATOM 673 C C . ARG A 1 88 ? -33.828 -7.108 50.098 1.00 67.44 88 ARG A C 1
ATOM 675 O O . ARG A 1 88 ? -34.853 -7.477 50.670 1.00 67.44 88 ARG A O 1
ATOM 682 N N . LEU A 1 89 ? -33.347 -5.867 50.194 1.00 64.69 89 LEU A N 1
ATOM 683 C CA . LEU A 1 89 ? -34.009 -4.810 50.967 1.00 64.69 89 LEU A CA 1
ATOM 684 C C . LEU A 1 89 ? -35.416 -4.508 50.423 1.00 64.69 89 LEU A C 1
ATOM 686 O O . LEU A 1 89 ? -36.356 -4.319 51.197 1.00 64.69 89 LEU A O 1
ATOM 690 N N . LEU A 1 90 ? -35.580 -4.513 49.098 1.00 63.12 90 LEU A N 1
ATOM 691 C CA . LEU A 1 90 ? -36.868 -4.350 48.417 1.00 63.12 90 LEU A CA 1
ATOM 692 C C . LEU A 1 90 ? -37.845 -5.496 48.696 1.00 63.12 90 LEU A C 1
ATOM 694 O O . LEU A 1 90 ? -39.022 -5.249 48.969 1.00 63.12 90 LEU A O 1
ATOM 698 N N . ASP A 1 91 ? -37.364 -6.735 48.662 1.00 65.25 91 ASP A N 1
ATOM 699 C CA . ASP A 1 91 ? -38.168 -7.916 48.973 1.00 65.25 91 ASP A CA 1
ATOM 700 C C . ASP A 1 91 ? -38.624 -7.912 50.438 1.00 65.25 91 ASP A C 1
ATOM 702 O O . ASP A 1 91 ? -39.765 -8.265 50.740 1.00 65.25 91 ASP A O 1
ATOM 706 N N . GLU A 1 92 ? -37.766 -7.475 51.361 1.00 67.12 92 GLU A N 1
ATOM 707 C CA . GLU A 1 92 ? -38.096 -7.332 52.783 1.00 67.12 92 GLU A CA 1
ATOM 708 C C . GLU A 1 92 ? -39.167 -6.248 53.024 1.00 67.12 92 GLU A C 1
ATOM 710 O O . GLU A 1 92 ? -40.112 -6.445 53.798 1.00 67.12 92 GLU A O 1
ATOM 715 N N . LEU A 1 93 ? -39.074 -5.130 52.295 1.00 60.88 93 LEU A N 1
ATOM 716 C CA . LEU A 1 93 ? -40.077 -4.059 52.287 1.00 60.88 93 LEU A CA 1
ATOM 717 C C . LEU A 1 93 ? -41.414 -4.509 51.672 1.00 60.88 93 LEU A C 1
ATOM 719 O O . LEU A 1 93 ? -42.477 -4.089 52.127 1.00 60.88 93 LEU A O 1
ATOM 723 N N . CYS A 1 94 ? -41.397 -5.386 50.665 1.00 58.03 94 CYS A N 1
ATOM 724 C CA . CYS A 1 94 ? -42.621 -5.922 50.063 1.00 58.03 94 CYS A CA 1
ATOM 725 C C . CYS A 1 94 ? -43.298 -6.992 50.939 1.00 58.03 94 CYS A C 1
ATOM 727 O O . CYS A 1 94 ? -44.528 -7.040 50.998 1.00 58.03 94 CYS A O 1
ATOM 729 N N . LYS A 1 95 ? -42.528 -7.820 51.661 1.00 57.09 95 LYS A N 1
ATOM 730 C CA . LYS A 1 95 ? -43.042 -8.877 52.561 1.00 57.09 95 LYS A CA 1
ATOM 731 C C . LYS A 1 95 ? -43.774 -8.343 53.793 1.00 57.09 95 LYS A C 1
ATOM 733 O O . LYS A 1 95 ? -44.620 -9.034 54.349 1.00 57.09 95 LYS A O 1
ATOM 738 N N . THR A 1 96 ? -43.478 -7.117 54.214 1.00 48.06 96 THR A N 1
ATOM 739 C CA . THR A 1 96 ? -44.121 -6.469 55.368 1.00 48.06 96 THR A CA 1
ATOM 740 C C . THR A 1 96 ? -45.496 -5.865 55.048 1.00 48.06 96 THR A C 1
ATOM 742 O O . THR A 1 96 ? -46.159 -5.349 55.947 1.00 48.06 96 THR A O 1
ATOM 745 N N . GLN A 1 97 ? -45.977 -5.954 53.800 1.00 46.47 97 GLN A N 1
ATOM 746 C CA . GLN A 1 97 ? -47.305 -5.468 53.423 1.00 46.47 97 GLN A CA 1
ATOM 747 C C . GLN A 1 97 ? -48.385 -6.556 53.646 1.00 46.47 97 GLN A C 1
ATOM 749 O O . GLN A 1 97 ? -48.350 -7.593 52.982 1.00 46.47 97 GLN A O 1
ATOM 754 N N . PRO A 1 98 ? -49.369 -6.371 54.552 1.00 42.28 98 PRO A N 1
ATOM 755 C CA . PRO A 1 98 ? -50.365 -7.403 54.832 1.00 42.28 98 PRO A CA 1
ATOM 756 C C . PRO A 1 98 ? -51.357 -7.564 53.667 1.00 42.28 98 PRO A C 1
ATOM 758 O O . PRO A 1 98 ? -52.036 -6.623 53.264 1.00 42.28 98 PRO A O 1
ATOM 761 N N . SER A 1 99 ? -51.481 -8.798 53.171 1.00 42.09 99 SER A N 1
ATOM 762 C CA . SER A 1 99 ? -52.320 -9.213 52.030 1.00 42.09 99 SER A CA 1
ATOM 763 C C . SER A 1 99 ? -53.844 -9.168 52.275 1.00 42.09 99 SER A C 1
ATOM 765 O O . SER A 1 99 ? -54.621 -9.456 51.361 1.00 42.09 99 SER A O 1
ATOM 767 N N . ASN A 1 100 ? -54.321 -8.838 53.478 1.00 41.72 100 ASN A N 1
ATOM 768 C CA . ASN A 1 100 ? -55.730 -9.038 53.830 1.00 41.72 100 ASN A CA 1
ATOM 769 C C . ASN A 1 100 ? -56.578 -7.764 53.712 1.00 41.72 100 ASN A C 1
ATOM 771 O O . ASN A 1 100 ? -56.380 -6.775 54.413 1.00 41.72 100 ASN A O 1
ATOM 775 N N . LYS A 1 101 ? -57.613 -7.838 52.864 1.00 47.03 101 LYS A N 1
ATOM 776 C CA . LYS A 1 101 ? -58.609 -6.787 52.576 1.00 47.03 101 LYS A CA 1
ATOM 777 C C . LYS A 1 101 ? -59.547 -6.428 53.753 1.00 47.03 101 LYS A C 1
ATOM 779 O O . LYS A 1 101 ? -60.519 -5.710 53.535 1.00 47.03 101 LYS A O 1
ATOM 784 N N . ALA A 1 102 ? -59.293 -6.884 54.981 1.00 43.72 102 ALA A N 1
ATOM 785 C CA . ALA A 1 102 ? -60.290 -6.854 56.059 1.00 43.72 102 ALA A CA 1
ATOM 786 C C . ALA A 1 102 ? -60.155 -5.719 57.097 1.00 43.72 102 ALA A C 1
ATOM 788 O O . ALA A 1 102 ? -61.084 -5.519 57.872 1.00 43.72 102 ALA A O 1
ATOM 789 N N . THR A 1 103 ? -59.080 -4.923 57.132 1.00 45.59 103 THR A N 1
ATOM 790 C CA . THR A 1 103 ? -58.908 -3.918 58.209 1.00 45.59 103 THR A CA 1
ATOM 791 C C . THR A 1 103 ? -58.332 -2.590 57.718 1.00 45.59 103 THR A C 1
ATOM 793 O O . THR A 1 103 ? -57.228 -2.193 58.076 1.00 45.59 103 THR A O 1
ATOM 796 N N . LYS A 1 104 ? -59.122 -1.833 56.941 1.00 49.91 104 LYS A N 1
ATOM 797 C CA . LYS A 1 104 ? -58.746 -0.482 56.467 1.00 49.91 104 LYS A CA 1
ATOM 798 C C . LYS A 1 104 ? -58.311 0.465 57.603 1.00 49.91 104 LYS A C 1
ATOM 800 O O . LYS A 1 104 ? -57.296 1.127 57.470 1.00 49.91 104 LYS A O 1
ATOM 805 N N . ARG A 1 105 ? -58.999 0.470 58.754 1.00 46.03 105 ARG A N 1
ATOM 806 C CA . ARG A 1 105 ? -58.699 1.401 59.866 1.00 46.03 105 ARG A CA 1
ATOM 807 C C . ARG A 1 105 ? -57.440 1.059 60.681 1.00 46.03 105 ARG A C 1
ATOM 809 O O . ARG A 1 105 ? -56.776 1.974 61.148 1.00 46.03 105 ARG A O 1
ATOM 816 N N . ALA A 1 106 ? -57.086 -0.222 60.827 1.00 43.91 106 ALA A N 1
ATOM 817 C CA . ALA A 1 106 ? -55.842 -0.632 61.496 1.00 43.91 106 ALA A CA 1
ATOM 818 C C . ALA A 1 106 ? -54.632 -0.552 60.548 1.00 43.91 106 ALA A C 1
ATOM 820 O O . ALA A 1 106 ? -53.538 -0.174 60.964 1.00 43.91 106 ALA A O 1
ATOM 821 N N . ALA A 1 107 ? -54.850 -0.830 59.256 1.00 48.56 107 ALA A N 1
ATOM 822 C CA . ALA A 1 107 ? -53.853 -0.630 58.214 1.00 48.56 107 ALA A CA 1
ATOM 823 C C . ALA A 1 107 ? -53.455 0.846 58.091 1.00 48.56 107 ALA A C 1
ATOM 825 O O . ALA A 1 107 ? -52.270 1.126 57.992 1.00 48.56 107 ALA A O 1
ATOM 826 N N . ASP A 1 108 ? -54.396 1.792 58.166 1.00 44.91 108 ASP A N 1
ATOM 827 C CA . ASP A 1 108 ? -54.091 3.225 58.048 1.00 44.91 108 ASP A CA 1
ATOM 828 C C . ASP A 1 108 ? -53.268 3.768 59.240 1.00 44.91 108 ASP A C 1
ATOM 830 O O . ASP A 1 108 ? -52.372 4.589 59.041 1.00 44.91 108 ASP A O 1
ATOM 834 N N . ALA A 1 109 ? -53.476 3.247 60.458 1.00 42.12 109 ALA A N 1
ATOM 835 C CA . ALA A 1 109 ? -52.688 3.610 61.643 1.00 42.12 109 ALA A CA 1
ATOM 836 C C . ALA A 1 109 ? -51.269 3.000 61.631 1.00 42.12 109 ALA A C 1
ATOM 838 O O . ALA A 1 109 ? -50.295 3.696 61.908 1.00 42.12 109 ALA A O 1
ATOM 839 N N . ILE A 1 110 ? -51.120 1.731 61.225 1.00 46.44 110 ILE A N 1
ATOM 840 C CA . ILE A 1 110 ? -49.803 1.076 61.078 1.00 46.44 110 ILE A CA 1
ATOM 841 C C . ILE A 1 110 ? -49.016 1.665 59.891 1.00 46.44 110 ILE A C 1
ATOM 843 O O . ILE A 1 110 ? -47.791 1.784 59.943 1.00 46.44 110 ILE A O 1
ATOM 847 N N . ARG A 1 111 ? -49.713 2.110 58.839 1.00 48.78 111 ARG A N 1
ATOM 848 C CA . ARG A 1 111 ? -49.145 2.744 57.637 1.00 48.78 111 ARG A CA 1
ATOM 849 C C . ARG A 1 111 ? -48.677 4.181 57.879 1.00 48.78 111 ARG A C 1
ATOM 851 O O . ARG A 1 111 ? -47.711 4.603 57.252 1.00 48.78 111 ARG A O 1
ATOM 858 N N . SER A 1 112 ? -49.295 4.891 58.825 1.00 43.56 112 SER A N 1
ATOM 859 C CA . SER A 1 112 ? -48.846 6.206 59.304 1.00 43.56 112 SER A CA 1
ATOM 860 C C . SER A 1 112 ? -47.556 6.137 60.136 1.00 43.56 112 SER A C 1
ATOM 862 O O . SER A 1 112 ? -46.791 7.097 60.132 1.00 43.56 112 SER A O 1
ATOM 864 N N . VAL A 1 113 ? -47.305 5.026 60.841 1.00 43.81 113 VAL A N 1
ATOM 865 C CA . VAL A 1 113 ? -46.127 4.847 61.719 1.00 43.81 113 VAL A CA 1
ATOM 866 C C . VAL A 1 113 ? -44.999 4.064 61.028 1.00 43.81 113 VAL A C 1
ATOM 868 O O . VAL A 1 113 ? -43.830 4.278 61.328 1.00 43.81 113 VAL A O 1
ATOM 871 N N . SER A 1 114 ? -45.309 3.222 60.034 1.00 51.78 114 SER A N 1
ATOM 872 C CA . SER A 1 114 ? -44.285 2.528 59.232 1.00 51.78 114 SER A CA 1
ATOM 873 C C . SER A 1 114 ? -43.551 3.443 58.253 1.00 51.78 114 SER A C 1
ATOM 875 O O . SER A 1 114 ? -42.403 3.171 57.929 1.00 51.78 114 SER A O 1
ATOM 877 N N . TYR A 1 115 ? -44.167 4.531 57.783 1.00 51.50 115 TYR A N 1
ATOM 878 C CA . TYR A 1 115 ? -43.532 5.434 56.817 1.00 51.50 115 TYR A CA 1
ATOM 879 C C . TYR A 1 115 ? -42.233 6.098 57.329 1.00 51.50 115 TYR A C 1
ATOM 881 O O . TYR A 1 115 ? -41.245 6.052 56.599 1.00 51.50 115 TYR A O 1
ATOM 889 N N . PRO A 1 116 ? -42.148 6.643 58.564 1.00 47.91 116 PRO A N 1
ATOM 890 C CA . PRO A 1 116 ? -40.877 7.156 59.088 1.00 47.91 116 PRO A CA 1
ATOM 891 C C . PRO A 1 116 ? -39.814 6.057 59.273 1.00 47.91 116 PRO A C 1
ATOM 893 O O . PRO A 1 116 ? -38.641 6.313 59.027 1.00 47.91 116 PRO A O 1
ATOM 896 N N . PHE A 1 117 ? -40.210 4.816 59.590 1.00 46.91 117 PHE A N 1
ATOM 897 C CA . PHE A 1 117 ? -39.297 3.657 59.655 1.00 46.91 117 PHE A CA 1
ATOM 898 C C . PHE A 1 117 ? -38.856 3.164 58.259 1.00 46.91 117 PHE A C 1
ATOM 900 O O . PHE A 1 117 ? -37.829 2.509 58.094 1.00 46.91 117 PHE A O 1
ATOM 907 N N . GLN A 1 118 ? -39.628 3.495 57.222 1.00 60.00 118 GLN A N 1
ATOM 908 C CA . GLN A 1 118 ? -39.327 3.199 55.822 1.00 60.00 118 GLN A CA 1
ATOM 909 C C . GLN A 1 118 ? -38.537 4.319 55.134 1.00 60.00 118 GLN A C 1
ATOM 911 O O . GLN A 1 118 ? -37.927 4.062 54.100 1.00 60.00 118 GLN A O 1
ATOM 916 N N . GLN A 1 119 ? -38.502 5.532 55.698 1.00 61.06 119 GLN A N 1
ATOM 917 C CA . GLN A 1 119 ? -37.743 6.664 55.161 1.00 61.06 119 GLN A CA 1
ATOM 918 C C . GLN A 1 119 ? -36.228 6.422 55.235 1.00 61.06 119 GLN A C 1
ATOM 920 O O . GLN A 1 119 ? -35.521 6.695 54.268 1.00 61.06 119 GLN A O 1
ATOM 925 N N . GLU A 1 120 ? -35.738 5.843 56.334 1.00 65.06 120 GLU A N 1
ATOM 926 C CA . GLU A 1 120 ? -34.326 5.467 56.492 1.00 65.06 120 GLU A CA 1
ATOM 927 C C . GLU A 1 120 ? -33.928 4.357 55.503 1.00 65.06 120 GLU A C 1
ATOM 929 O O . GLU A 1 120 ? -32.929 4.477 54.791 1.00 65.06 120 GLU A O 1
ATOM 934 N N . LYS A 1 121 ? -34.773 3.324 55.353 1.00 63.94 121 LYS A N 1
ATOM 935 C CA . LYS A 1 121 ? -34.578 2.263 54.348 1.00 63.94 121 LYS A CA 1
ATOM 936 C C . LYS A 1 121 ? -34.617 2.806 52.911 1.00 63.94 121 LYS A C 1
ATOM 938 O O . LYS A 1 121 ? -33.795 2.414 52.089 1.00 63.94 121 LYS A O 1
ATOM 943 N N . LEU A 1 122 ? -35.518 3.743 52.604 1.00 63.75 122 LEU A N 1
ATOM 944 C CA . LEU A 1 122 ? -35.583 4.417 51.300 1.00 63.75 122 LEU A CA 1
ATOM 945 C C . LEU A 1 122 ? -34.355 5.297 51.027 1.00 63.75 122 LEU A C 1
ATOM 947 O O . LEU A 1 122 ? -33.883 5.336 49.890 1.00 63.75 122 LEU A O 1
ATOM 951 N N . SER A 1 123 ? -33.818 5.967 52.051 1.00 66.94 123 SER A N 1
ATOM 952 C CA . SER A 1 123 ? -32.564 6.723 51.956 1.00 66.94 123 SER A CA 1
ATOM 953 C C . SER A 1 123 ? -31.391 5.805 51.620 1.00 66.94 123 SER A C 1
ATOM 955 O O . SER A 1 123 ? -30.672 6.068 50.660 1.00 66.94 123 SER A O 1
ATOM 957 N N . MET A 1 124 ? -31.249 4.683 52.336 1.00 68.31 124 MET A N 1
ATOM 958 C CA . MET A 1 124 ? -30.202 3.687 52.069 1.00 68.31 124 MET A CA 1
ATOM 959 C C . MET A 1 124 ? -30.276 3.129 50.643 1.00 68.31 124 MET A C 1
ATOM 961 O O . MET A 1 124 ? -29.245 2.933 49.992 1.00 68.31 124 MET A O 1
ATOM 965 N N . ILE A 1 125 ? -31.493 2.918 50.133 1.00 65.50 125 ILE A N 1
ATOM 966 C CA . ILE A 1 125 ? -31.722 2.475 48.757 1.00 65.50 125 ILE A CA 1
ATOM 967 C C . ILE A 1 125 ? -31.291 3.552 47.748 1.00 65.50 125 ILE A C 1
ATOM 969 O O . ILE A 1 125 ? -30.573 3.241 46.797 1.00 65.50 125 ILE A O 1
ATOM 973 N N . ARG A 1 126 ? -31.675 4.821 47.955 1.00 66.31 126 ARG A N 1
ATOM 974 C CA . ARG A 1 126 ? -31.251 5.941 47.092 1.00 66.31 126 ARG A CA 1
ATOM 975 C C . ARG A 1 126 ? -29.736 6.119 47.081 1.00 66.31 126 ARG A C 1
ATOM 977 O O . ARG A 1 126 ? -29.151 6.279 46.011 1.00 66.31 126 ARG A O 1
ATOM 984 N N . ASP A 1 127 ? -29.091 6.066 48.242 1.00 71.56 127 ASP A N 1
ATOM 985 C CA . ASP A 1 127 ? -27.642 6.245 48.344 1.00 71.56 127 ASP A CA 1
ATOM 986 C C . ASP A 1 127 ? -26.871 5.091 47.698 1.00 71.56 127 ASP A C 1
ATOM 988 O O . ASP A 1 127 ? -25.893 5.319 46.981 1.00 71.56 127 ASP A O 1
ATOM 992 N N . SER A 1 128 ? -27.350 3.856 47.858 1.00 69.56 128 SER A N 1
ATOM 993 C CA . SER A 1 128 ? -26.768 2.697 47.177 1.00 69.56 128 SER A CA 1
ATOM 994 C C . SER A 1 128 ? -26.955 2.767 45.661 1.00 69.56 128 SER A C 1
ATOM 996 O O . SER A 1 128 ? -26.005 2.509 44.922 1.00 69.56 128 SER A O 1
ATOM 998 N N . LEU A 1 129 ? -28.123 3.204 45.181 1.00 69.06 129 LEU A N 1
ATOM 999 C CA . LEU A 1 129 ? -28.379 3.392 43.751 1.00 69.06 129 LEU A CA 1
ATOM 1000 C C . LEU A 1 129 ? -27.475 4.476 43.146 1.00 69.06 129 LEU A C 1
ATOM 1002 O O . LEU A 1 129 ? -26.878 4.280 42.086 1.00 69.06 129 LEU A O 1
ATOM 1006 N N . ARG A 1 130 ? -27.312 5.598 43.852 1.00 70.31 130 ARG A N 1
ATOM 1007 C CA . ARG A 1 130 ? -26.412 6.686 43.454 1.00 70.31 130 ARG A CA 1
ATOM 1008 C C . ARG A 1 130 ? -24.945 6.249 43.455 1.00 70.31 130 ARG A C 1
ATOM 1010 O O . ARG A 1 130 ? -24.194 6.626 42.560 1.00 70.31 130 ARG A O 1
ATOM 1017 N N . SER A 1 131 ? -24.545 5.407 44.408 1.00 71.94 131 SER A N 1
ATOM 1018 C CA . SER A 1 131 ? -23.214 4.789 44.440 1.00 71.94 131 SER A CA 1
ATOM 1019 C C . SER A 1 131 ? -22.970 3.884 43.226 1.00 71.94 131 SER A C 1
ATOM 1021 O O . SER A 1 131 ? -21.905 3.977 42.618 1.00 71.94 131 SER A O 1
ATOM 1023 N N . VAL A 1 132 ? -23.946 3.055 42.837 1.00 69.56 132 VAL A N 1
ATOM 1024 C CA . VAL A 1 132 ? -23.857 2.200 41.639 1.00 69.56 132 VAL A CA 1
ATOM 1025 C C . VAL A 1 132 ? -23.750 3.045 40.368 1.00 69.56 132 VAL A C 1
ATOM 1027 O O . VAL A 1 132 ? -22.873 2.797 39.544 1.00 69.56 132 VAL A O 1
ATOM 1030 N N . LEU A 1 133 ? -24.579 4.082 40.230 1.00 70.94 133 LEU A N 1
ATOM 1031 C CA . LEU A 1 133 ? -24.517 4.999 39.089 1.00 70.94 133 LEU A CA 1
ATOM 1032 C C . LEU A 1 133 ? -23.166 5.709 38.964 1.00 70.94 133 LEU A C 1
ATOM 1034 O O . LEU A 1 133 ? -22.605 5.758 37.871 1.00 70.94 133 LEU A O 1
ATOM 1038 N N . ASN A 1 134 ? -22.626 6.230 40.068 1.00 74.62 134 ASN A N 1
ATOM 1039 C CA . ASN A 1 134 ? -21.321 6.892 40.065 1.00 74.62 134 ASN A CA 1
ATOM 1040 C C . ASN A 1 134 ? -20.203 5.924 39.660 1.00 74.62 134 ASN A C 1
ATOM 1042 O O . ASN A 1 134 ? -19.358 6.271 38.838 1.00 74.62 134 ASN A O 1
ATOM 1046 N N . ASN A 1 135 ? -20.222 4.698 40.189 1.00 71.00 135 ASN A N 1
ATOM 1047 C CA . ASN A 1 135 ? -19.254 3.665 39.827 1.00 71.00 135 ASN A CA 1
ATOM 1048 C C . ASN A 1 135 ? -19.328 3.320 38.332 1.00 71.00 135 ASN A C 1
ATOM 1050 O O . ASN A 1 135 ? -18.296 3.257 37.666 1.00 71.00 135 ASN A O 1
ATOM 1054 N N . LEU A 1 136 ? -20.537 3.170 37.783 1.00 70.19 136 LEU A N 1
ATOM 1055 C CA . LEU A 1 136 ? -20.742 2.947 36.349 1.00 70.19 136 LEU A CA 1
ATOM 1056 C C . LEU A 1 136 ? -20.240 4.128 35.504 1.00 70.19 136 LEU A C 1
ATOM 1058 O O . LEU A 1 136 ? -19.556 3.911 34.507 1.00 70.19 136 LEU A O 1
ATOM 1062 N N . GLY A 1 137 ? -20.509 5.370 35.913 1.00 72.12 137 GLY A N 1
ATOM 1063 C CA . GLY A 1 137 ? -20.014 6.570 35.227 1.00 72.12 137 GLY A CA 1
ATOM 1064 C C . GLY A 1 137 ? -18.484 6.644 35.165 1.00 72.12 137 GLY A C 1
ATOM 1065 O O . GLY A 1 137 ? -17.912 6.937 34.110 1.00 72.12 137 GLY A O 1
ATOM 1066 N N . LEU A 1 138 ? -17.808 6.315 36.270 1.00 72.75 138 LEU A N 1
ATOM 1067 C CA . LEU A 1 138 ? -16.344 6.242 36.334 1.00 72.75 138 LEU A CA 1
ATOM 1068 C C . LEU A 1 138 ? -15.787 5.141 35.424 1.00 72.75 138 LEU A C 1
ATOM 1070 O O . LEU A 1 138 ? -14.820 5.369 34.701 1.00 72.75 138 LEU A O 1
ATOM 1074 N N . ILE A 1 139 ? -16.428 3.972 35.421 1.00 68.44 139 ILE A N 1
ATOM 1075 C CA . ILE A 1 139 ? -16.098 2.845 34.543 1.00 68.44 139 ILE A CA 1
ATOM 1076 C C . ILE A 1 139 ? -16.154 3.254 33.066 1.00 68.44 139 ILE A C 1
ATOM 1078 O O . ILE A 1 139 ? -15.203 3.011 32.327 1.00 6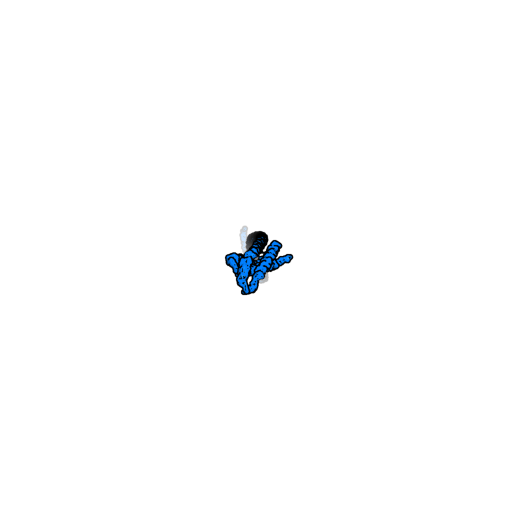8.44 139 ILE A O 1
ATOM 1082 N N . ILE A 1 140 ? -17.249 3.882 32.633 1.00 72.75 140 ILE A N 1
ATOM 1083 C CA . ILE A 1 140 ? -17.434 4.288 31.233 1.00 72.75 140 ILE A CA 1
ATOM 1084 C C . ILE A 1 140 ? -16.378 5.315 30.837 1.00 72.75 140 ILE A C 1
ATOM 1086 O O . ILE A 1 140 ? -15.795 5.216 29.761 1.00 72.75 140 ILE A O 1
ATOM 1090 N N . SER A 1 141 ? -16.095 6.267 31.728 1.00 74.44 141 SER A N 1
ATOM 1091 C CA . SER A 1 141 ? -15.058 7.277 31.509 1.00 74.44 141 SER A CA 1
ATOM 1092 C C . SER A 1 141 ? -13.677 6.632 31.351 1.00 74.44 141 SER A C 1
ATOM 1094 O O . SER A 1 141 ? -12.929 6.998 30.449 1.00 74.44 141 SER A O 1
ATOM 1096 N N . ALA A 1 142 ? -13.360 5.627 32.173 1.00 72.31 142 ALA A N 1
ATOM 1097 C CA . ALA A 1 142 ? -12.111 4.878 32.071 1.00 72.31 142 ALA A CA 1
ATOM 1098 C C . ALA A 1 142 ? -12.012 4.083 30.756 1.00 72.31 142 ALA A C 1
ATOM 1100 O O . ALA A 1 142 ? -10.982 4.145 30.091 1.00 72.31 142 ALA A O 1
ATOM 1101 N N . ILE A 1 143 ? -13.085 3.393 30.346 1.00 71.50 143 ILE A N 1
ATOM 1102 C CA . ILE A 1 143 ? -13.138 2.653 29.071 1.00 71.50 143 ILE A CA 1
ATOM 1103 C C . ILE A 1 143 ? -12.992 3.605 27.878 1.00 71.50 143 ILE A C 1
ATOM 1105 O O . ILE A 1 143 ? -12.268 3.302 26.932 1.00 71.50 143 ILE A O 1
ATOM 1109 N N . SER A 1 144 ? -13.658 4.764 27.915 1.00 72.88 144 SER A N 1
ATOM 1110 C CA . SER A 1 144 ? -13.551 5.773 26.857 1.00 72.88 144 SER A CA 1
ATOM 1111 C C . SER A 1 144 ? -12.129 6.315 26.738 1.00 72.88 144 SER A C 1
ATOM 1113 O O . SER A 1 144 ? -11.657 6.520 25.623 1.00 72.88 144 SER A O 1
ATOM 1115 N N . LEU A 1 145 ? -11.443 6.535 27.862 1.00 76.81 145 LEU A N 1
ATOM 1116 C CA . LEU A 1 145 ? -10.068 7.025 27.861 1.00 76.81 145 LEU A CA 1
ATOM 1117 C C . LEU A 1 145 ? -9.089 5.970 27.326 1.00 76.81 145 LEU A C 1
ATOM 1119 O O . LEU A 1 145 ? -8.229 6.306 26.518 1.00 76.81 145 LEU A O 1
ATOM 1123 N N . ASP A 1 146 ? -9.260 4.705 27.718 1.00 73.06 146 ASP A N 1
ATOM 1124 C CA . ASP A 1 146 ? -8.473 3.569 27.213 1.00 73.06 146 ASP A CA 1
ATOM 1125 C C . ASP A 1 146 ? -8.677 3.361 25.703 1.00 73.06 146 ASP A C 1
ATOM 1127 O O . ASP A 1 146 ? -7.714 3.261 24.943 1.00 73.06 146 ASP A O 1
ATOM 1131 N N . SER A 1 147 ? -9.931 3.418 25.243 1.00 73.88 147 SER A N 1
ATOM 1132 C CA . SER A 1 147 ? -10.267 3.336 23.815 1.00 73.88 147 SER A CA 1
ATOM 1133 C C . SER A 1 147 ? -9.629 4.480 23.026 1.00 73.88 147 SER A C 1
ATOM 1135 O O . SER A 1 147 ? -9.036 4.250 21.976 1.00 73.88 147 SER A O 1
ATOM 1137 N N . ASN A 1 148 ? -9.694 5.710 23.545 1.00 76.38 148 ASN A N 1
ATOM 1138 C CA . ASN A 1 148 ? -9.064 6.869 22.913 1.00 76.38 148 ASN A CA 1
ATOM 1139 C C . ASN A 1 148 ? -7.538 6.735 22.859 1.00 76.38 148 ASN A C 1
ATOM 1141 O O . ASN A 1 148 ? -6.943 7.064 21.835 1.00 76.38 148 ASN A O 1
ATOM 1145 N N . ALA A 1 149 ? -6.904 6.239 23.925 1.00 77.69 149 ALA A N 1
ATOM 1146 C CA . ALA A 1 149 ? -5.468 5.977 23.942 1.00 77.69 149 ALA A CA 1
ATOM 1147 C C . ALA A 1 149 ? -5.082 4.921 22.893 1.00 77.69 149 ALA A C 1
ATOM 1149 O O . ALA A 1 149 ? -4.178 5.151 22.094 1.00 77.69 149 ALA A O 1
ATOM 1150 N N . SER A 1 150 ? -5.833 3.818 22.810 1.00 79.38 150 SER A N 1
ATOM 1151 C CA . SER A 1 150 ? -5.603 2.779 21.802 1.00 79.38 150 SER A CA 1
ATOM 1152 C C . SER A 1 150 ? -5.802 3.292 20.371 1.00 79.38 150 SER A C 1
ATOM 1154 O O . SER A 1 150 ? -4.993 2.985 19.495 1.00 79.38 150 SER A O 1
ATOM 1156 N N . ILE A 1 151 ? -6.839 4.101 20.124 1.00 81.94 151 ILE A N 1
ATOM 1157 C CA . ILE A 1 151 ? -7.049 4.758 18.825 1.00 81.94 151 ILE A CA 1
ATOM 1158 C C . ILE A 1 151 ? -5.859 5.665 18.498 1.00 81.94 151 ILE A C 1
ATOM 1160 O O . ILE A 1 151 ? -5.368 5.636 17.371 1.00 81.94 151 ILE A O 1
ATOM 1164 N N . HIS A 1 152 ? -5.366 6.438 19.468 1.00 86.88 152 HIS A N 1
ATOM 1165 C CA . HIS A 1 152 ? -4.186 7.281 19.285 1.00 86.88 152 HIS A CA 1
ATOM 1166 C C . HIS A 1 152 ? -2.941 6.475 18.900 1.00 86.88 152 HIS A C 1
ATOM 1168 O O . HIS A 1 152 ? -2.227 6.884 17.982 1.00 86.88 152 HIS A O 1
ATOM 1174 N N . ASP A 1 153 ? -2.705 5.330 19.539 1.00 87.00 153 ASP A N 1
ATOM 1175 C CA . ASP A 1 153 ? -1.582 4.447 19.211 1.00 87.00 153 ASP A CA 1
ATOM 1176 C C . ASP A 1 153 ? -1.705 3.877 17.793 1.00 87.00 153 ASP A C 1
ATOM 1178 O O . ASP A 1 153 ? -0.758 3.967 17.009 1.00 87.00 153 ASP A O 1
ATOM 1182 N N . ILE A 1 154 ? -2.891 3.380 17.418 1.00 88.50 154 ILE A N 1
ATOM 1183 C CA . ILE A 1 154 ? -3.161 2.858 16.069 1.00 88.50 154 ILE A CA 1
ATOM 1184 C C . ILE A 1 154 ? -2.948 3.949 15.013 1.00 88.50 154 ILE A C 1
ATOM 1186 O O . ILE A 1 154 ? -2.280 3.720 14.006 1.00 88.50 154 ILE A O 1
ATOM 1190 N N . VAL A 1 155 ? -3.483 5.153 15.236 1.00 93.19 155 VAL A N 1
ATOM 1191 C CA . VAL A 1 155 ? -3.314 6.289 14.316 1.00 93.19 155 VAL A CA 1
ATOM 1192 C C . VAL A 1 155 ? -1.841 6.682 14.195 1.00 93.19 155 VAL A C 1
ATOM 1194 O O . VAL A 1 155 ? -1.371 6.987 13.097 1.00 93.19 155 VAL A O 1
ATOM 1197 N N . ASN A 1 156 ? -1.090 6.655 15.296 1.00 94.06 156 ASN A N 1
ATOM 1198 C CA . ASN A 1 156 ? 0.339 6.946 15.284 1.00 94.06 156 ASN A CA 1
ATOM 1199 C C . ASN A 1 156 ? 1.132 5.890 14.498 1.00 94.06 156 ASN A C 1
ATOM 1201 O O . ASN A 1 156 ? 2.025 6.244 13.730 1.00 94.06 156 ASN A O 1
ATOM 1205 N N . ASP A 1 157 ? 0.794 4.611 14.637 1.00 94.62 157 ASP A N 1
ATOM 1206 C CA . ASP A 1 157 ? 1.449 3.539 13.886 1.00 94.62 157 ASP A CA 1
ATOM 1207 C C . ASP A 1 157 ? 1.115 3.591 12.392 1.00 94.62 157 ASP A C 1
ATOM 1209 O O . ASP A 1 157 ? 2.030 3.515 11.570 1.00 94.62 157 ASP A O 1
ATOM 1213 N N . ILE A 1 158 ? -0.144 3.858 12.026 1.00 94.81 158 ILE A N 1
ATOM 1214 C CA . ILE A 1 158 ? -0.533 4.127 10.631 1.00 94.81 158 ILE A CA 1
ATOM 1215 C C . ILE A 1 158 ? 0.250 5.326 10.078 1.00 94.81 158 ILE A C 1
ATOM 1217 O O . ILE A 1 158 ? 0.760 5.280 8.961 1.00 94.81 158 ILE A O 1
ATOM 1221 N N . SER A 1 159 ? 0.395 6.401 10.857 1.00 95.44 159 SER A N 1
ATOM 1222 C CA . SER A 1 159 ? 1.160 7.588 10.454 1.00 95.44 159 SER A CA 1
ATOM 1223 C C . SER A 1 159 ? 2.641 7.269 10.203 1.00 95.44 159 SER A C 1
ATOM 1225 O O . SER A 1 159 ? 3.227 7.740 9.221 1.00 95.44 159 SER A O 1
ATOM 1227 N N . LYS A 1 160 ? 3.258 6.427 11.043 1.00 94.25 160 LYS A N 1
ATOM 1228 C CA . LYS A 1 160 ? 4.638 5.957 10.838 1.00 94.25 160 LYS A CA 1
ATOM 1229 C C . LYS A 1 160 ? 4.764 5.108 9.576 1.00 94.25 160 LYS A C 1
ATOM 1231 O O . LYS A 1 160 ? 5.700 5.340 8.810 1.00 94.25 160 LYS A O 1
ATOM 1236 N N . ASP A 1 161 ? 3.844 4.173 9.356 1.00 94.69 161 ASP A N 1
ATOM 1237 C CA . ASP A 1 161 ? 3.844 3.300 8.180 1.00 94.69 161 ASP A CA 1
ATOM 1238 C C . ASP A 1 161 ? 3.680 4.112 6.888 1.00 94.69 161 ASP A C 1
ATOM 1240 O O . ASP A 1 161 ? 4.516 4.030 5.987 1.00 94.69 161 ASP A O 1
ATOM 1244 N N . LEU A 1 162 ? 2.712 5.035 6.855 1.00 94.62 162 LEU A N 1
ATOM 1245 C CA . LEU A 1 162 ? 2.524 5.974 5.745 1.00 94.62 162 LEU A CA 1
ATOM 1246 C C . LEU A 1 162 ? 3.773 6.816 5.481 1.00 94.62 162 LEU A C 1
ATOM 1248 O O . LEU A 1 162 ? 4.172 6.995 4.329 1.00 94.62 162 LEU A O 1
ATOM 1252 N N . LYS A 1 163 ? 4.432 7.321 6.530 1.00 94.50 163 LYS A N 1
ATOM 1253 C CA . LYS A 1 163 ? 5.682 8.081 6.388 1.00 94.50 163 LYS A CA 1
ATOM 1254 C C . LYS A 1 163 ? 6.807 7.217 5.820 1.00 94.50 163 LYS A C 1
ATOM 1256 O O . LYS A 1 163 ? 7.606 7.709 5.021 1.00 94.50 163 LYS A O 1
ATOM 1261 N N . HIS A 1 164 ? 6.893 5.954 6.227 1.00 92.19 164 HIS A N 1
ATOM 1262 C CA . HIS A 1 164 ? 7.884 5.018 5.710 1.00 92.19 164 HIS A CA 1
ATOM 1263 C C . HIS A 1 164 ? 7.612 4.682 4.238 1.00 92.19 164 HIS A C 1
ATOM 1265 O O . HIS A 1 164 ? 8.524 4.748 3.409 1.00 92.19 164 HIS A O 1
ATOM 1271 N N . HIS A 1 165 ? 6.351 4.419 3.897 1.00 93.62 165 HIS A N 1
ATOM 1272 C CA . HIS A 1 165 ? 5.907 4.157 2.535 1.00 93.62 165 HIS A CA 1
ATOM 1273 C C . HIS A 1 165 ? 6.160 5.362 1.616 1.00 93.62 165 HIS A C 1
ATOM 1275 O O . HIS A 1 165 ? 6.727 5.206 0.538 1.00 93.62 165 HIS A O 1
ATOM 1281 N N . ALA A 1 166 ? 5.849 6.583 2.063 1.00 92.38 166 ALA A N 1
ATOM 1282 C CA . ALA A 1 166 ? 6.121 7.810 1.312 1.00 92.38 166 ALA A CA 1
ATOM 1283 C C . ALA A 1 166 ? 7.624 8.023 1.054 1.00 92.38 166 ALA A C 1
ATOM 1285 O O . ALA A 1 166 ? 8.011 8.398 -0.053 1.00 92.38 166 ALA A O 1
ATOM 1286 N N . LYS A 1 167 ? 8.488 7.746 2.043 1.00 92.12 167 LYS A N 1
ATOM 1287 C CA . LYS A 1 167 ? 9.949 7.820 1.870 1.00 92.12 167 LYS A CA 1
ATOM 1288 C C . LYS A 1 167 ? 10.471 6.780 0.882 1.00 92.12 167 LYS A C 1
ATOM 1290 O O . LYS A 1 167 ? 11.268 7.125 0.016 1.00 92.12 167 LYS A O 1
ATOM 1295 N N . SER A 1 168 ? 10.031 5.528 1.008 1.00 91.50 168 SER A N 1
ATOM 1296 C CA . SER A 1 168 ? 10.420 4.451 0.090 1.00 91.50 168 SER A CA 1
ATOM 1297 C C . SER A 1 168 ? 9.976 4.765 -1.339 1.00 91.50 168 SER A C 1
ATOM 1299 O O . SER A 1 168 ? 10.788 4.711 -2.260 1.00 91.50 168 SER A O 1
ATOM 1301 N N . HIS A 1 169 ? 8.724 5.194 -1.511 1.00 92.12 169 HIS A N 1
ATOM 1302 C CA . HIS A 1 169 ? 8.189 5.590 -2.807 1.00 92.12 169 HIS A CA 1
ATOM 1303 C C . HIS A 1 169 ? 8.956 6.776 -3.412 1.00 92.12 169 HIS A C 1
ATOM 1305 O O . HIS A 1 169 ? 9.315 6.737 -4.587 1.00 92.12 169 HIS A O 1
ATOM 1311 N N . GLY A 1 170 ? 9.290 7.789 -2.604 1.00 92.00 170 GLY A N 1
ATOM 1312 C CA . GLY A 1 170 ? 10.145 8.901 -3.029 1.00 92.00 170 GLY A CA 1
ATOM 1313 C C . GLY A 1 170 ? 11.543 8.450 -3.471 1.00 92.00 170 GLY A C 1
ATOM 1314 O O . GLY A 1 170 ? 12.050 8.935 -4.481 1.00 92.00 170 GLY A O 1
ATOM 1315 N N . GLY A 1 171 ? 12.140 7.479 -2.772 1.00 91.75 171 GLY A N 1
ATOM 1316 C CA . GLY A 1 171 ? 13.415 6.870 -3.162 1.00 91.75 171 GLY A CA 1
ATOM 1317 C C . GLY A 1 171 ? 13.339 6.123 -4.498 1.00 91.75 171 GLY A C 1
ATOM 1318 O O . GLY A 1 171 ? 14.188 6.325 -5.364 1.00 91.75 171 GLY A O 1
ATOM 1319 N N . HIS A 1 172 ? 12.292 5.318 -4.701 1.00 93.56 172 HIS A N 1
ATOM 1320 C CA . HIS A 1 172 ? 12.052 4.626 -5.972 1.00 93.56 172 HIS A CA 1
ATOM 1321 C C . HIS A 1 172 ? 11.833 5.596 -7.140 1.00 93.56 172 HIS A C 1
ATOM 1323 O O . HIS A 1 172 ? 12.349 5.357 -8.232 1.00 93.56 172 HIS A O 1
ATOM 1329 N N . LEU A 1 173 ? 11.103 6.696 -6.923 1.00 93.25 173 LEU A N 1
ATOM 1330 C CA . LEU A 1 173 ? 10.885 7.713 -7.952 1.00 93.25 173 LEU A CA 1
ATOM 1331 C C . LEU A 1 173 ? 12.197 8.403 -8.352 1.00 93.25 173 LEU A C 1
ATOM 1333 O O . LEU A 1 173 ? 12.446 8.583 -9.542 1.00 93.25 173 LEU A O 1
ATOM 1337 N N . ALA A 1 174 ? 13.055 8.733 -7.381 1.00 92.81 174 ALA A N 1
ATOM 1338 C CA . ALA A 1 174 ? 14.365 9.325 -7.646 1.00 92.81 174 ALA A CA 1
ATOM 1339 C C . ALA A 1 174 ? 15.295 8.372 -8.425 1.00 92.81 174 ALA A C 1
ATOM 1341 O O . ALA A 1 174 ? 15.957 8.802 -9.371 1.00 92.81 174 ALA A O 1
ATOM 1342 N N . ASP A 1 175 ? 15.313 7.077 -8.084 1.00 95.12 175 ASP A N 1
ATOM 1343 C CA . ASP A 1 175 ? 16.072 6.059 -8.833 1.00 95.12 175 ASP A CA 1
ATOM 1344 C C . ASP A 1 175 ? 15.566 5.922 -10.276 1.00 95.12 175 ASP A C 1
ATOM 1346 O O . ASP A 1 175 ? 16.352 5.940 -11.227 1.00 95.12 175 ASP A O 1
ATOM 1350 N N . LEU A 1 176 ? 14.243 5.850 -10.458 1.00 94.94 176 LEU A N 1
ATOM 1351 C CA . LEU A 1 176 ? 13.639 5.764 -11.785 1.00 94.94 176 LEU A CA 1
ATOM 1352 C C . LEU A 1 176 ? 13.943 7.011 -12.624 1.00 94.94 176 LEU A C 1
ATOM 1354 O O . LEU A 1 176 ? 14.269 6.889 -13.804 1.00 94.94 176 LEU A O 1
ATOM 1358 N N . GLN A 1 177 ? 13.886 8.199 -12.020 1.00 94.94 177 GLN A N 1
ATOM 1359 C CA . GLN A 1 177 ? 14.239 9.452 -12.681 1.00 94.94 177 GLN A CA 1
ATOM 1360 C C . GLN A 1 177 ? 15.716 9.471 -13.097 1.00 94.94 177 GLN A C 1
ATOM 1362 O O . GLN A 1 177 ? 16.028 9.882 -14.214 1.00 94.94 177 GLN A O 1
ATOM 1367 N N . SER A 1 178 ? 16.617 8.978 -12.243 1.00 96.25 178 SER A N 1
ATOM 1368 C CA . SER A 1 178 ? 18.043 8.852 -12.560 1.00 96.25 178 SER A CA 1
ATOM 1369 C C . SER A 1 178 ? 18.283 7.905 -13.743 1.00 96.25 178 SER A C 1
ATOM 1371 O O . SER A 1 178 ? 18.965 8.268 -14.703 1.00 96.25 178 SER A O 1
ATOM 1373 N N . LYS A 1 179 ? 17.640 6.727 -13.746 1.00 96.12 179 LYS A N 1
ATOM 1374 C CA . LYS A 1 179 ? 17.693 5.779 -14.875 1.00 96.12 179 LYS A CA 1
ATOM 1375 C C . LYS A 1 179 ? 17.128 6.376 -16.160 1.00 96.12 179 LYS A C 1
ATOM 1377 O O . LYS A 1 179 ? 17.731 6.223 -17.217 1.00 96.12 179 LYS A O 1
ATOM 1382 N N . MET A 1 180 ? 16.004 7.083 -16.081 1.00 94.81 180 MET A N 1
ATOM 1383 C CA . MET A 1 180 ? 15.403 7.755 -17.234 1.00 94.81 180 MET A CA 1
ATOM 1384 C C . MET A 1 180 ? 16.331 8.833 -17.802 1.00 94.81 180 MET A C 1
ATOM 1386 O O . MET A 1 180 ? 16.505 8.908 -19.016 1.00 94.81 180 MET A O 1
ATOM 1390 N N . HIS A 1 181 ? 16.972 9.625 -16.939 1.00 96.00 181 HIS A N 1
ATOM 1391 C CA . HIS A 1 181 ? 17.951 10.622 -17.358 1.00 96.00 181 HIS A CA 1
ATOM 1392 C C . HIS A 1 181 ? 19.176 9.969 -18.012 1.00 96.00 181 HIS A C 1
ATOM 1394 O O . HIS A 1 181 ? 19.585 10.391 -19.091 1.00 96.00 181 HIS A O 1
ATOM 1400 N N . CYS A 1 182 ? 19.711 8.895 -17.424 1.00 96.56 182 CYS A N 1
ATOM 1401 C CA . CYS A 1 182 ? 20.824 8.139 -18.000 1.00 96.56 182 CYS A CA 1
ATOM 1402 C C . CYS A 1 182 ? 20.472 7.575 -19.384 1.00 96.56 182 CYS A C 1
ATOM 1404 O O . CYS A 1 182 ? 21.208 7.800 -20.344 1.00 96.56 182 CYS A O 1
ATOM 1406 N N . ASN A 1 183 ? 19.310 6.932 -19.516 1.00 96.44 183 ASN A N 1
ATOM 1407 C CA . ASN A 1 183 ? 18.826 6.424 -20.797 1.00 96.44 183 ASN A CA 1
ATOM 1408 C C . ASN A 1 183 ? 18.646 7.558 -21.818 1.00 96.44 183 ASN A C 1
ATOM 1410 O O . ASN A 1 183 ? 19.013 7.398 -22.978 1.00 96.44 183 ASN A O 1
ATOM 1414 N N . SER A 1 184 ? 18.131 8.718 -21.399 1.00 97.50 184 SER A N 1
ATOM 1415 C CA . SER A 1 184 ? 18.005 9.895 -22.268 1.00 97.50 184 SER A CA 1
ATOM 1416 C C . SER A 1 184 ? 19.365 10.378 -22.775 1.00 97.50 184 SER A C 1
ATOM 1418 O O . SER A 1 184 ? 19.495 10.698 -23.955 1.00 97.50 184 SER A O 1
ATOM 1420 N N . VAL A 1 185 ? 20.382 10.419 -21.910 1.00 96.31 185 VAL A N 1
ATOM 1421 C CA . VAL A 1 185 ? 21.753 10.793 -22.291 1.00 96.31 185 VAL A CA 1
ATOM 1422 C C . VAL A 1 185 ? 22.349 9.763 -23.254 1.00 96.31 185 VAL A C 1
ATOM 1424 O O . VAL A 1 185 ? 22.953 10.144 -24.255 1.00 96.31 185 VAL A O 1
ATOM 1427 N N . GLN A 1 186 ? 22.141 8.466 -23.010 1.00 96.94 186 GLN A N 1
ATOM 1428 C CA . GLN A 1 186 ? 22.592 7.403 -23.913 1.00 96.94 186 GLN A CA 1
ATOM 1429 C C . GLN A 1 186 ? 21.932 7.497 -25.292 1.00 96.94 186 GLN A C 1
ATOM 1431 O O . GLN A 1 186 ? 22.625 7.409 -26.301 1.00 96.94 186 GLN A O 1
ATOM 1436 N N . LEU A 1 187 ? 20.616 7.723 -25.353 1.00 96.44 187 LEU A N 1
ATOM 1437 C CA . LEU A 1 187 ? 19.902 7.908 -26.619 1.00 96.44 187 LEU A CA 1
ATOM 1438 C C . LEU A 1 187 ? 20.428 9.119 -27.393 1.00 96.44 187 LEU A C 1
ATOM 1440 O O . LEU A 1 187 ? 20.633 9.022 -28.601 1.00 96.44 187 LEU A O 1
ATOM 1444 N N . HIS A 1 188 ? 20.713 10.229 -26.708 1.00 96.19 188 HIS A N 1
ATOM 1445 C CA . HIS A 1 188 ? 21.316 11.395 -27.349 1.00 96.19 188 HIS A CA 1
ATOM 1446 C C . HIS A 1 188 ? 22.732 11.094 -27.858 1.00 96.19 188 HIS A C 1
ATOM 1448 O O . HIS A 1 188 ? 23.089 11.498 -28.961 1.00 96.19 188 HIS A O 1
ATOM 1454 N N . SER A 1 189 ? 23.541 10.360 -27.092 1.00 96.88 189 SER A N 1
ATOM 1455 C CA . SER A 1 189 ? 24.876 9.945 -27.531 1.00 96.88 189 SER A CA 1
ATOM 1456 C C . SER A 1 189 ? 24.815 9.043 -28.766 1.00 96.88 189 SER A C 1
ATOM 1458 O O . SER A 1 189 ? 25.596 9.244 -29.694 1.00 96.88 189 SER A O 1
ATOM 1460 N N . LEU A 1 190 ? 23.866 8.102 -28.815 1.00 97.06 190 LEU A N 1
ATOM 1461 C CA . LEU A 1 190 ? 23.628 7.273 -29.997 1.00 97.06 190 LEU A CA 1
ATOM 1462 C C . LEU A 1 190 ? 23.196 8.120 -31.196 1.00 97.06 190 LEU A C 1
ATOM 1464 O O . LEU A 1 190 ? 23.704 7.919 -32.294 1.00 97.06 190 LEU A O 1
ATOM 1468 N N . GLN A 1 191 ? 22.306 9.093 -30.995 1.00 96.75 191 GLN A N 1
ATOM 1469 C CA . GLN A 1 191 ? 21.881 10.008 -32.054 1.00 96.75 191 GLN A CA 1
ATOM 1470 C C . GLN A 1 191 ? 23.056 10.820 -32.619 1.00 96.75 191 GLN A C 1
ATOM 1472 O O . GLN A 1 191 ? 23.170 10.957 -33.838 1.00 96.75 191 GLN A O 1
ATOM 1477 N N . THR A 1 192 ? 23.937 11.332 -31.756 1.00 95.94 192 THR A N 1
ATOM 1478 C CA . THR A 1 192 ? 25.150 12.043 -32.179 1.00 95.94 192 THR A CA 1
ATOM 1479 C C . THR A 1 192 ? 26.084 11.114 -32.952 1.00 95.94 192 THR A C 1
ATOM 1481 O O . THR A 1 192 ? 26.434 11.435 -34.079 1.00 95.94 192 THR A O 1
ATOM 1484 N N . ALA A 1 193 ? 26.383 9.919 -32.434 1.00 97.56 193 ALA A N 1
ATOM 1485 C CA . ALA A 1 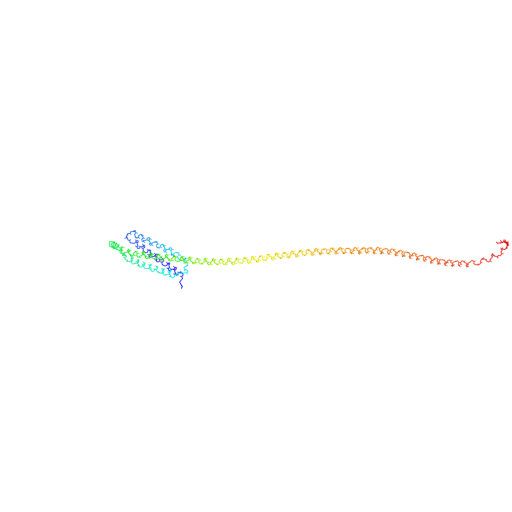193 ? 27.250 8.957 -33.119 1.00 97.56 193 ALA A CA 1
ATOM 1486 C C . ALA A 1 193 ? 26.700 8.527 -34.495 1.00 97.56 193 ALA A C 1
ATOM 1488 O O . ALA A 1 193 ? 27.450 8.405 -35.464 1.00 97.56 193 ALA A O 1
ATOM 1489 N N . ILE A 1 194 ? 25.383 8.327 -34.611 1.00 97.19 194 ILE A N 1
ATOM 1490 C CA . ILE A 1 194 ? 24.730 8.044 -35.899 1.00 97.19 194 ILE A CA 1
ATOM 1491 C C . ILE A 1 194 ? 24.867 9.243 -36.843 1.00 97.19 194 ILE A C 1
ATOM 1493 O O . ILE A 1 194 ? 25.158 9.064 -38.020 1.00 97.19 194 ILE A O 1
ATOM 1497 N N . SER A 1 195 ? 24.687 10.466 -36.345 1.00 97.94 195 SER A N 1
ATOM 1498 C CA . SER A 1 195 ? 24.823 11.674 -37.168 1.00 97.94 195 SER A CA 1
ATOM 1499 C C . SER A 1 195 ? 26.257 11.856 -37.673 1.00 97.94 195 SER A C 1
ATOM 1501 O O . SER A 1 195 ? 26.455 12.122 -38.856 1.00 97.94 195 SER A O 1
ATOM 1503 N N . ASP A 1 196 ? 27.247 11.636 -36.808 1.00 96.31 196 ASP A N 1
ATOM 1504 C CA . ASP A 1 196 ? 28.666 11.744 -37.150 1.00 96.31 196 ASP A CA 1
ATOM 1505 C C . ASP A 1 196 ? 29.063 10.696 -38.198 1.00 96.31 196 ASP A C 1
ATOM 1507 O O . ASP A 1 196 ? 29.686 11.025 -39.205 1.00 96.31 196 ASP A O 1
ATOM 1511 N N . THR A 1 197 ? 28.640 9.441 -38.012 1.00 96.81 197 THR A N 1
ATOM 1512 C CA . THR A 1 197 ? 28.907 8.365 -38.984 1.00 96.81 197 THR A CA 1
ATOM 1513 C C . THR A 1 197 ? 28.204 8.594 -40.320 1.00 96.81 197 THR A C 1
ATOM 1515 O O . THR A 1 197 ? 28.794 8.333 -41.366 1.00 96.81 197 THR A O 1
ATOM 1518 N N . LEU A 1 198 ? 26.976 9.124 -40.327 1.00 96.56 198 LEU A N 1
ATOM 1519 C CA . LEU A 1 198 ? 26.300 9.513 -41.568 1.00 96.56 198 LEU A CA 1
ATOM 1520 C C . LEU A 1 198 ? 27.044 10.642 -42.287 1.00 96.56 198 LEU A C 1
ATOM 1522 O O . LEU A 1 198 ? 27.187 10.581 -43.508 1.00 96.56 198 LEU A O 1
ATOM 1526 N N . SER A 1 199 ? 27.542 11.636 -41.549 1.00 97.00 199 SER A N 1
ATOM 1527 C CA . SER A 1 199 ? 28.337 12.725 -42.121 1.00 97.00 199 SER A CA 1
ATOM 1528 C C . SER A 1 199 ? 29.650 12.211 -42.717 1.00 97.00 199 SER A C 1
ATOM 1530 O O . SER A 1 199 ? 30.010 12.608 -43.822 1.00 97.00 199 SER A O 1
ATOM 1532 N N . ASP A 1 200 ? 30.336 11.295 -42.029 1.00 97.06 200 ASP A N 1
ATOM 1533 C CA . ASP A 1 200 ? 31.567 10.667 -42.522 1.00 97.06 200 ASP A CA 1
ATOM 1534 C C . ASP A 1 200 ? 31.317 9.850 -43.800 1.00 97.06 200 ASP A C 1
ATOM 1536 O O . ASP A 1 200 ? 32.038 9.988 -44.788 1.00 97.06 200 ASP A O 1
ATOM 1540 N N . ILE A 1 201 ? 30.228 9.072 -43.845 1.00 96.88 201 ILE A N 1
ATOM 1541 C CA . ILE A 1 201 ? 29.822 8.341 -45.055 1.00 96.88 201 ILE A CA 1
ATOM 1542 C C . ILE A 1 201 ? 29.518 9.307 -46.207 1.00 96.88 201 ILE A C 1
ATOM 1544 O O . ILE A 1 201 ? 29.901 9.039 -47.347 1.00 96.88 201 ILE A O 1
ATOM 1548 N N . GLN A 1 202 ? 28.831 10.425 -45.944 1.00 96.69 202 GLN A N 1
ATOM 1549 C CA . GLN A 1 202 ? 28.556 11.427 -46.977 1.00 96.69 202 GLN A CA 1
ATOM 1550 C C . GLN A 1 202 ? 29.845 12.046 -47.531 1.00 96.69 202 GLN A C 1
ATOM 1552 O O . GLN A 1 202 ? 29.967 12.180 -48.752 1.00 96.69 202 GLN A O 1
ATOM 1557 N N . GLU A 1 203 ? 30.811 12.360 -46.667 1.00 96.69 203 GLU A N 1
ATOM 1558 C CA . GLU A 1 203 ? 32.128 12.866 -47.065 1.00 96.69 203 GLU A CA 1
ATOM 1559 C C . GLU A 1 203 ? 32.879 11.828 -47.916 1.00 96.69 203 GLU A C 1
ATOM 1561 O O . GLU A 1 203 ? 33.308 12.123 -49.033 1.00 96.69 203 GLU A O 1
ATOM 1566 N N . GLN A 1 204 ? 32.949 10.575 -47.457 1.00 96.50 204 GLN A N 1
ATOM 1567 C CA . GLN A 1 204 ? 33.578 9.466 -48.186 1.00 96.50 204 GLN A CA 1
ATOM 1568 C C . GLN A 1 204 ? 32.953 9.244 -49.570 1.00 96.50 204 GLN A C 1
ATOM 1570 O O . GLN A 1 204 ? 33.667 9.039 -50.558 1.00 96.50 204 GLN A O 1
ATOM 1575 N N . LEU A 1 205 ? 31.622 9.304 -49.677 1.00 96.75 205 LEU A N 1
ATOM 1576 C CA . LEU A 1 205 ? 30.921 9.190 -50.957 1.00 96.75 205 LEU A CA 1
ATOM 1577 C C . LEU A 1 205 ? 31.235 10.367 -51.883 1.00 96.75 205 LEU A C 1
ATOM 1579 O O . LEU A 1 205 ? 31.393 10.161 -53.089 1.00 96.75 205 LEU A O 1
ATOM 1583 N N . HIS A 1 206 ? 31.352 11.583 -51.343 1.00 95.69 206 HIS A N 1
ATOM 1584 C CA . HIS A 1 206 ? 31.738 12.750 -52.130 1.00 95.69 206 HIS A CA 1
ATOM 1585 C C . HIS A 1 206 ? 33.163 12.604 -52.677 1.00 95.69 206 HIS A C 1
ATOM 1587 O O . HIS A 1 206 ? 33.373 12.752 -53.882 1.00 95.69 206 HIS A O 1
ATOM 1593 N N . GLN A 1 207 ? 34.112 12.199 -51.830 1.00 96.12 207 GLN A N 1
ATOM 1594 C CA . GLN A 1 207 ? 35.497 11.935 -52.231 1.00 96.12 207 GLN A CA 1
ATOM 1595 C C . GLN A 1 207 ? 35.599 10.825 -53.283 1.00 96.12 207 GLN A C 1
ATOM 1597 O O . GLN A 1 207 ? 36.294 10.962 -54.295 1.00 96.12 207 GLN A O 1
ATOM 1602 N N . THR A 1 208 ? 34.849 9.739 -53.092 1.00 95.38 208 THR A N 1
ATOM 1603 C CA . THR A 1 208 ? 34.796 8.628 -54.051 1.00 95.38 208 THR A CA 1
ATOM 1604 C C . THR A 1 208 ? 34.230 9.092 -55.393 1.00 95.38 208 THR A C 1
ATOM 1606 O O . THR A 1 208 ? 34.769 8.746 -56.444 1.00 95.38 208 THR A O 1
ATOM 1609 N N . LYS A 1 209 ? 33.177 9.921 -55.385 1.00 96.56 209 LYS A N 1
ATOM 1610 C CA . LYS A 1 209 ? 32.586 10.486 -56.605 1.00 96.56 209 LYS A CA 1
ATOM 1611 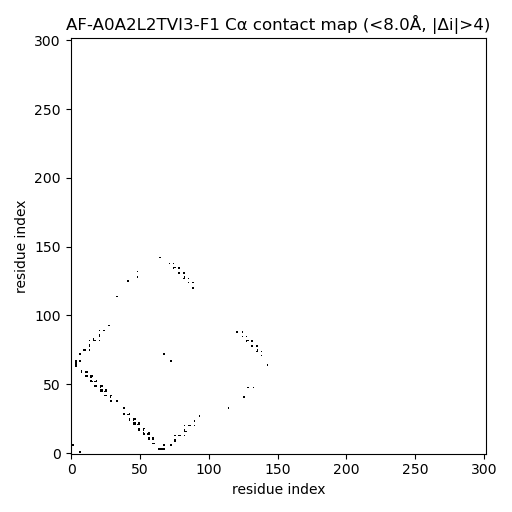C C . LYS A 1 209 ? 33.584 11.348 -57.379 1.00 96.56 209 LYS A C 1
ATOM 1613 O O . LYS A 1 209 ? 33.663 11.205 -58.597 1.00 96.56 209 LYS A O 1
ATOM 1618 N N . LEU A 1 210 ? 34.336 12.207 -56.690 1.00 94.69 210 LEU A N 1
ATOM 1619 C CA . LEU A 1 210 ? 35.376 13.031 -57.313 1.00 94.69 210 LEU A CA 1
ATOM 1620 C C . LEU A 1 210 ? 36.471 12.158 -57.936 1.00 94.69 210 LEU A C 1
ATOM 1622 O O . LEU A 1 210 ? 36.785 12.321 -59.110 1.00 94.69 210 LEU A O 1
ATOM 1626 N N . SER A 1 211 ? 36.951 11.147 -57.209 1.00 94.62 211 SER A N 1
ATOM 1627 C CA . SER A 1 211 ? 37.967 10.214 -57.719 1.00 94.62 211 SER A CA 1
ATOM 1628 C C . SER A 1 211 ? 37.493 9.439 -58.958 1.00 94.62 211 SER A C 1
ATOM 1630 O O . SER A 1 211 ? 38.258 9.239 -59.900 1.00 94.62 211 SER A O 1
ATOM 1632 N N . ILE A 1 212 ? 36.223 9.012 -58.988 1.00 95.81 212 ILE A N 1
ATOM 1633 C CA . ILE A 1 212 ? 35.621 8.362 -60.164 1.00 95.81 212 ILE A CA 1
ATOM 1634 C C . ILE A 1 212 ? 35.545 9.338 -61.345 1.00 95.81 212 ILE A C 1
ATOM 1636 O O . ILE A 1 212 ? 35.813 8.940 -62.479 1.00 95.81 212 ILE A O 1
ATOM 1640 N N . GLN A 1 213 ? 35.193 10.602 -61.100 1.00 94.75 213 GLN A N 1
ATOM 1641 C CA . GLN A 1 213 ? 35.140 11.627 -62.140 1.00 94.75 213 GLN A CA 1
ATOM 1642 C C . GLN A 1 213 ? 36.531 11.907 -62.724 1.00 94.75 213 GLN A C 1
ATOM 1644 O O . GLN A 1 213 ? 36.674 11.932 -63.948 1.00 94.75 213 GLN A O 1
ATOM 1649 N N . ASP A 1 214 ? 37.549 12.037 -61.875 1.00 95.44 214 ASP A N 1
ATOM 1650 C CA . ASP A 1 214 ? 38.941 12.222 -62.290 1.00 95.44 214 ASP A CA 1
ATOM 1651 C C . ASP A 1 214 ? 39.445 11.026 -63.108 1.00 95.44 214 ASP A C 1
ATOM 1653 O O . ASP A 1 214 ? 40.051 11.195 -64.169 1.00 95.44 214 ASP A O 1
ATOM 1657 N N . LEU A 1 215 ? 39.138 9.799 -62.668 1.00 95.94 215 LEU A N 1
ATOM 1658 C CA . LEU A 1 215 ? 39.467 8.589 -63.420 1.00 95.94 215 LEU A CA 1
ATOM 1659 C C . LEU A 1 215 ? 38.755 8.558 -64.780 1.00 95.94 215 LEU A C 1
ATOM 1661 O O . LEU A 1 215 ? 39.369 8.192 -65.780 1.00 95.94 215 LEU A O 1
ATOM 1665 N N . GLY A 1 216 ? 37.486 8.971 -64.833 1.00 95.31 216 GLY A N 1
ATOM 1666 C CA . GLY A 1 216 ? 36.728 9.099 -66.077 1.00 95.31 216 GLY A CA 1
ATOM 1667 C C . GLY A 1 216 ? 37.384 10.073 -67.058 1.00 95.31 216 GLY A C 1
ATOM 1668 O O . GLY A 1 216 ? 37.583 9.723 -68.220 1.00 95.31 216 GLY A O 1
ATOM 1669 N N . GLN A 1 217 ? 37.799 11.250 -66.582 1.00 93.94 217 GLN A N 1
ATOM 1670 C CA . GLN A 1 217 ? 38.524 12.235 -67.393 1.00 93.94 217 GLN A CA 1
ATOM 1671 C C . GLN A 1 217 ? 39.881 11.705 -67.877 1.00 93.94 217 GLN A C 1
ATOM 1673 O O . GLN A 1 217 ? 40.255 11.911 -69.032 1.00 93.94 217 GLN A O 1
ATOM 1678 N N . LEU A 1 218 ? 40.611 10.981 -67.024 1.00 95.50 218 LEU A N 1
ATOM 1679 C CA . LEU A 1 218 ? 41.882 10.362 -67.397 1.00 95.50 218 LEU A CA 1
ATOM 1680 C C . LEU A 1 218 ? 41.702 9.299 -68.491 1.00 95.50 218 LEU A C 1
ATOM 1682 O O . LEU A 1 218 ? 42.483 9.262 -69.446 1.00 95.50 218 LEU A O 1
ATOM 1686 N N . ILE A 1 219 ? 40.692 8.434 -68.351 1.00 95.75 219 ILE A N 1
ATOM 1687 C CA . ILE A 1 219 ? 40.373 7.390 -69.333 1.00 95.75 219 ILE A CA 1
ATOM 1688 C C . ILE A 1 219 ? 39.988 8.023 -70.673 1.00 95.75 219 ILE A C 1
ATOM 1690 O O . ILE A 1 219 ? 40.516 7.606 -71.703 1.00 95.75 219 ILE A O 1
ATOM 1694 N N . ASP A 1 220 ? 39.135 9.046 -70.668 1.00 95.31 220 ASP A N 1
ATOM 1695 C CA . ASP A 1 220 ? 38.705 9.752 -71.879 1.00 95.31 220 ASP A CA 1
ATOM 1696 C C . ASP A 1 220 ? 39.881 10.430 -72.605 1.00 95.31 220 ASP A C 1
ATOM 1698 O O . ASP A 1 220 ? 40.070 10.267 -73.816 1.00 95.31 220 ASP A O 1
ATOM 1702 N N . GLY A 1 221 ? 40.767 11.089 -71.849 1.00 94.38 221 GLY A N 1
ATOM 1703 C CA . GLY A 1 221 ? 41.995 11.671 -72.389 1.00 94.38 221 GLY A CA 1
ATOM 1704 C C . GLY A 1 221 ? 42.920 10.620 -73.014 1.00 94.38 221 GLY A C 1
ATOM 1705 O O . GLY A 1 221 ? 43.425 10.807 -74.124 1.00 94.38 221 GLY A O 1
ATOM 1706 N N . LYS A 1 222 ? 43.114 9.472 -72.346 1.00 94.25 222 LYS A N 1
ATOM 1707 C CA . LYS A 1 222 ? 43.877 8.339 -72.900 1.00 94.25 222 LYS A CA 1
ATOM 1708 C C . LYS A 1 222 ? 43.231 7.782 -74.169 1.00 94.25 222 LYS A C 1
ATOM 1710 O O . LYS A 1 222 ? 43.955 7.501 -75.125 1.00 94.25 222 LYS A O 1
ATOM 1715 N N . LEU A 1 223 ? 41.907 7.639 -74.196 1.00 94.38 223 LEU A N 1
ATOM 1716 C CA . LEU A 1 223 ? 41.173 7.127 -75.351 1.00 94.38 223 LEU A CA 1
ATOM 1717 C C . LEU A 1 223 ? 41.298 8.070 -76.552 1.00 94.38 223 LEU A C 1
ATOM 1719 O O . LEU A 1 223 ? 41.598 7.610 -77.650 1.00 94.38 223 LEU A O 1
ATOM 1723 N N . THR A 1 224 ? 41.189 9.380 -76.334 1.00 93.56 224 THR A N 1
ATOM 1724 C CA . THR A 1 224 ? 41.371 10.406 -77.374 1.00 93.56 224 THR A CA 1
ATOM 1725 C C . THR A 1 224 ? 42.769 10.345 -78.001 1.00 93.56 224 THR A C 1
ATOM 1727 O O . THR A 1 224 ? 42.920 10.447 -79.223 1.00 93.56 224 THR A O 1
ATOM 1730 N N . ILE A 1 225 ? 43.812 10.127 -77.189 1.00 93.88 225 ILE A N 1
ATOM 1731 C CA . ILE A 1 225 ? 45.189 9.955 -77.684 1.00 93.88 225 ILE A CA 1
ATOM 1732 C C . ILE A 1 225 ? 45.299 8.693 -78.550 1.00 93.88 225 ILE A C 1
ATOM 1734 O O . ILE A 1 225 ? 45.879 8.746 -79.635 1.00 93.88 225 ILE A O 1
ATOM 1738 N N . VAL A 1 226 ? 44.733 7.568 -78.097 1.00 94.19 226 VAL A N 1
ATOM 1739 C CA . VAL A 1 226 ? 44.736 6.301 -78.851 1.00 94.19 226 VAL A CA 1
ATOM 1740 C C . VAL A 1 226 ? 43.976 6.442 -80.167 1.00 94.19 226 VAL A C 1
ATOM 1742 O O . VAL A 1 226 ? 44.461 6.005 -81.210 1.00 94.19 226 VAL A O 1
ATOM 1745 N N . GLU A 1 227 ? 42.814 7.086 -80.144 1.00 93.38 227 GLU A N 1
ATOM 1746 C CA . GLU A 1 227 ? 41.993 7.320 -81.328 1.00 93.38 227 GLU A CA 1
ATOM 1747 C C . GLU A 1 227 ? 42.730 8.205 -82.346 1.00 93.38 227 GLU A C 1
ATOM 1749 O O . GLU A 1 227 ? 42.798 7.881 -83.532 1.00 93.38 227 GLU A O 1
ATOM 1754 N N . THR A 1 228 ? 43.373 9.280 -81.883 1.00 90.94 228 THR A N 1
ATOM 1755 C CA . THR A 1 228 ? 44.187 10.163 -82.734 1.00 90.94 228 THR A CA 1
ATOM 1756 C C . THR A 1 228 ? 45.400 9.431 -83.313 1.00 90.94 228 THR A C 1
ATOM 1758 O O . THR A 1 228 ? 45.704 9.573 -84.499 1.00 90.94 228 THR A O 1
ATOM 1761 N N . GLY A 1 229 ? 46.070 8.599 -82.509 1.00 92.00 229 GLY A N 1
ATOM 1762 C CA . GLY A 1 229 ? 47.153 7.733 -82.974 1.00 92.00 229 GLY A CA 1
ATOM 1763 C C . GLY A 1 229 ? 46.684 6.745 -84.043 1.00 92.00 229 GLY A C 1
ATOM 1764 O O . GLY A 1 229 ? 47.345 6.593 -85.066 1.00 92.00 229 GLY A O 1
ATOM 1765 N N . THR A 1 230 ? 45.507 6.144 -83.853 1.00 91.94 230 THR A N 1
ATOM 1766 C CA . THR A 1 230 ? 44.896 5.211 -84.813 1.00 91.94 230 THR A CA 1
ATOM 1767 C C . THR A 1 230 ? 44.577 5.908 -86.132 1.00 91.94 230 THR A C 1
ATOM 1769 O O . THR A 1 230 ? 44.978 5.411 -87.180 1.00 91.94 230 THR A O 1
ATOM 1772 N N . ARG A 1 231 ? 43.962 7.100 -86.097 1.00 91.06 231 ARG A N 1
ATOM 1773 C CA . ARG A 1 231 ? 43.718 7.912 -87.305 1.00 91.06 231 ARG A CA 1
ATOM 1774 C C . ARG A 1 231 ? 45.014 8.294 -88.025 1.00 91.06 231 ARG A C 1
ATOM 1776 O O . ARG A 1 231 ? 45.066 8.280 -89.249 1.00 91.06 231 ARG A O 1
ATOM 1783 N N . SER A 1 232 ? 46.070 8.624 -87.280 1.00 90.31 232 SER A N 1
ATOM 1784 C CA . SER A 1 232 ? 47.386 8.933 -87.855 1.00 90.31 232 SER A CA 1
ATOM 1785 C C . SER A 1 232 ? 48.019 7.711 -88.532 1.00 90.31 232 SER A C 1
ATOM 1787 O O . SER A 1 232 ? 48.551 7.816 -89.638 1.00 90.31 232 SER A O 1
ATOM 1789 N N . ILE A 1 233 ? 47.915 6.530 -87.912 1.00 89.75 233 ILE A N 1
ATOM 1790 C CA . ILE A 1 233 ? 48.342 5.263 -88.519 1.00 89.75 233 ILE A CA 1
ATOM 1791 C C . ILE A 1 233 ? 47.522 4.986 -89.779 1.00 89.75 233 ILE A C 1
ATOM 1793 O O . ILE A 1 233 ? 48.107 4.685 -90.814 1.00 89.75 233 ILE A O 1
ATOM 1797 N N . GLU A 1 234 ? 46.200 5.140 -89.729 1.00 89.62 234 GLU A N 1
ATOM 1798 C CA . GLU A 1 234 ? 45.323 4.967 -90.888 1.00 89.62 234 GLU A CA 1
ATOM 1799 C C . GLU A 1 234 ? 45.746 5.891 -92.041 1.00 89.62 234 GLU A C 1
ATOM 1801 O O . GLU A 1 234 ? 46.015 5.416 -93.144 1.00 89.62 234 GLU A O 1
ATOM 1806 N N . ALA A 1 235 ? 45.952 7.182 -91.778 1.00 89.00 235 ALA A N 1
ATOM 1807 C CA . ALA A 1 235 ? 46.437 8.129 -92.780 1.00 89.00 235 ALA A CA 1
ATOM 1808 C C . ALA A 1 235 ? 47.815 7.730 -93.351 1.00 89.00 235 ALA A C 1
ATOM 1810 O O . ALA A 1 235 ? 48.014 7.726 -94.568 1.00 89.00 235 ALA A O 1
ATOM 1811 N N . ASN A 1 236 ? 48.763 7.325 -92.502 1.00 88.31 236 ASN A N 1
ATOM 1812 C CA . ASN A 1 236 ? 50.088 6.871 -92.938 1.00 88.31 236 ASN A CA 1
ATOM 1813 C C . ASN A 1 236 ? 50.033 5.570 -93.751 1.00 88.31 236 ASN A C 1
ATOM 1815 O O . ASN A 1 236 ? 50.784 5.411 -94.718 1.00 88.31 236 ASN A O 1
ATOM 1819 N N . THR A 1 237 ? 49.152 4.637 -93.389 1.00 88.06 237 THR A N 1
ATOM 1820 C CA . THR A 1 237 ? 48.946 3.398 -94.149 1.00 88.06 237 THR A CA 1
ATOM 1821 C C . THR A 1 237 ? 48.331 3.688 -95.514 1.00 88.06 237 THR A C 1
ATOM 1823 O O . THR A 1 237 ? 48.819 3.138 -96.497 1.00 88.06 237 THR A O 1
ATOM 1826 N N . GLN A 1 238 ? 47.376 4.620 -95.622 1.00 90.25 238 GLN A N 1
ATOM 1827 C CA . GLN A 1 238 ? 46.833 5.071 -96.910 1.00 90.25 238 GLN A CA 1
ATOM 1828 C C . GLN A 1 238 ? 47.903 5.721 -97.799 1.00 90.25 238 GLN A C 1
ATOM 1830 O O . GLN A 1 238 ? 48.010 5.386 -98.979 1.00 90.25 238 GLN A O 1
ATOM 1835 N N . VAL A 1 239 ? 48.751 6.598 -97.246 1.00 89.50 239 VAL A N 1
ATOM 1836 C CA . VAL A 1 239 ? 49.866 7.213 -97.996 1.00 89.50 239 VAL A CA 1
ATOM 1837 C C . VAL A 1 239 ? 50.858 6.153 -98.478 1.00 89.50 239 VAL A C 1
ATOM 1839 O O . VAL A 1 239 ? 51.328 6.202 -99.617 1.00 89.50 239 VAL A O 1
ATOM 1842 N N . THR A 1 240 ? 51.169 5.178 -97.623 1.00 86.50 240 THR A N 1
ATOM 1843 C CA . THR A 1 240 ? 52.089 4.082 -97.947 1.00 86.50 240 THR A CA 1
ATOM 1844 C C . THR A 1 240 ? 51.498 3.164 -99.015 1.00 86.50 240 THR A C 1
ATOM 1846 O O . THR A 1 240 ? 52.202 2.818 -99.962 1.00 86.50 240 THR A O 1
ATOM 1849 N N . ALA A 1 241 ? 50.210 2.830 -98.916 1.00 88.31 241 ALA A N 1
ATOM 1850 C CA . ALA A 1 241 ? 49.478 2.060 -99.916 1.00 88.31 241 ALA A CA 1
ATOM 1851 C C . ALA A 1 241 ? 49.471 2.778 -101.275 1.00 88.31 241 ALA A C 1
ATOM 1853 O O . ALA A 1 241 ? 49.870 2.186 -102.274 1.00 88.31 241 ALA A O 1
ATOM 1854 N N . ALA A 1 242 ? 49.150 4.076 -101.307 1.00 88.31 242 ALA A N 1
ATOM 1855 C CA . ALA A 1 242 ? 49.175 4.872 -102.536 1.00 88.31 242 ALA A CA 1
ATOM 1856 C C . ALA A 1 242 ? 50.584 4.958 -103.153 1.00 88.31 242 ALA A C 1
ATOM 1858 O O . ALA A 1 242 ? 50.755 4.907 -104.373 1.00 88.31 242 ALA A O 1
ATOM 1859 N N . LYS A 1 243 ? 51.628 5.077 -102.321 1.00 88.56 243 LYS A N 1
ATOM 1860 C CA . LYS A 1 243 ? 53.018 5.068 -102.796 1.00 88.56 243 LYS A CA 1
ATOM 1861 C C . LYS A 1 243 ? 53.418 3.698 -103.352 1.00 88.56 243 LYS A C 1
ATOM 1863 O O . LYS A 1 243 ? 54.101 3.646 -104.374 1.00 88.56 243 LYS A O 1
ATOM 1868 N N . LEU A 1 244 ? 52.995 2.612 -102.707 1.00 88.44 244 LEU A N 1
ATOM 1869 C CA . LEU A 1 244 ? 53.235 1.246 -103.166 1.00 88.44 244 LEU A CA 1
ATOM 1870 C C . LEU A 1 244 ? 52.526 0.969 -104.497 1.00 88.44 244 LEU A C 1
ATOM 1872 O O . LEU A 1 244 ? 53.124 0.374 -105.390 1.00 88.44 244 LEU A O 1
ATOM 1876 N N . GLU A 1 245 ? 51.300 1.462 -104.669 1.00 90.62 245 GLU A N 1
ATOM 1877 C CA . GLU A 1 245 ? 50.557 1.370 -105.928 1.00 90.62 245 GLU A CA 1
ATOM 1878 C C . GLU A 1 245 ? 51.291 2.098 -107.064 1.00 90.62 245 GLU A C 1
ATOM 1880 O O . GLU A 1 245 ? 51.493 1.528 -108.135 1.00 90.62 245 GLU A O 1
ATOM 1885 N N . ARG A 1 246 ? 51.815 3.308 -106.813 1.00 88.12 246 ARG A N 1
ATOM 1886 C CA . ARG A 1 246 ? 52.643 4.032 -107.797 1.00 88.12 246 ARG A CA 1
ATOM 1887 C C . ARG A 1 246 ? 53.925 3.291 -108.166 1.00 88.12 246 ARG A C 1
ATOM 1889 O O . ARG A 1 246 ? 54.302 3.284 -109.335 1.00 88.12 246 ARG A O 1
ATOM 1896 N N . LEU A 1 247 ? 54.611 2.687 -107.193 1.00 87.69 247 LEU A N 1
ATOM 1897 C CA . LEU A 1 247 ? 55.794 1.867 -107.474 1.00 87.69 247 LEU A CA 1
ATOM 1898 C C . LEU A 1 247 ? 55.425 0.622 -108.286 1.00 87.69 247 LEU A C 1
ATOM 1900 O O . LEU A 1 247 ? 56.150 0.280 -109.214 1.00 87.69 247 LEU A O 1
ATOM 1904 N N . THR A 1 248 ? 54.290 -0.008 -107.986 1.00 88.19 248 THR A N 1
ATOM 1905 C CA . THR A 1 248 ? 53.782 -1.172 -108.727 1.00 88.19 248 THR A CA 1
ATOM 1906 C C . THR A 1 248 ? 53.503 -0.805 -110.185 1.00 88.19 248 THR A C 1
ATOM 1908 O O . THR A 1 248 ? 54.053 -1.438 -111.083 1.00 88.19 248 THR A O 1
ATOM 1911 N N . GLN A 1 249 ? 52.771 0.287 -110.431 1.00 87.50 249 GLN A N 1
ATOM 1912 C CA . GLN A 1 249 ? 52.520 0.806 -111.782 1.00 87.50 249 GLN A CA 1
ATOM 1913 C C . GLN A 1 249 ? 53.822 1.159 -112.524 1.00 87.50 249 GLN A C 1
ATOM 1915 O O . GLN A 1 249 ? 53.965 0.876 -113.713 1.00 87.50 249 GLN A O 1
ATOM 1920 N N . ALA A 1 250 ? 54.804 1.752 -111.834 1.00 84.12 250 ALA A N 1
ATOM 1921 C CA . ALA A 1 250 ? 56.100 2.074 -112.429 1.00 84.12 250 ALA A CA 1
ATOM 1922 C C . ALA A 1 250 ? 56.899 0.815 -112.809 1.00 84.12 250 ALA A C 1
ATOM 1924 O O . ALA A 1 250 ? 57.528 0.785 -113.867 1.00 84.12 250 ALA A O 1
ATOM 1925 N N . VAL A 1 251 ? 56.865 -0.229 -111.974 1.00 84.31 251 VAL A N 1
ATOM 1926 C CA . VAL A 1 251 ? 57.501 -1.522 -112.265 1.00 84.31 251 VAL A CA 1
ATOM 1927 C C . VAL A 1 251 ? 56.817 -2.214 -113.444 1.00 84.31 251 VAL A C 1
ATOM 1929 O O . VAL A 1 251 ? 57.513 -2.720 -114.323 1.00 84.31 251 VAL A O 1
ATOM 1932 N N . GLU A 1 252 ? 55.486 -2.194 -113.523 1.00 82.62 252 GLU A N 1
ATOM 1933 C CA . GLU A 1 252 ? 54.745 -2.729 -114.673 1.00 82.62 252 GLU A CA 1
ATOM 1934 C C . GLU A 1 252 ? 55.095 -1.992 -115.970 1.00 82.62 252 GLU A C 1
ATOM 1936 O O . GLU A 1 252 ? 55.361 -2.625 -116.993 1.00 82.62 252 GLU A O 1
ATOM 1941 N N . PHE A 1 253 ? 55.189 -0.661 -115.925 1.00 80.69 253 PHE A N 1
ATOM 1942 C CA . PHE A 1 253 ? 55.615 0.139 -117.073 1.00 80.69 253 PHE A CA 1
ATOM 1943 C C . PHE A 1 253 ? 57.048 -0.198 -117.512 1.00 80.69 253 PHE A C 1
ATOM 1945 O O . PHE A 1 253 ? 57.310 -0.378 -118.702 1.00 80.69 253 PHE A O 1
ATOM 1952 N N . GLN A 1 254 ? 57.976 -0.339 -116.561 1.00 81.50 254 GLN A N 1
ATOM 1953 C CA . GLN A 1 254 ? 59.350 -0.764 -116.849 1.00 81.50 254 GLN A CA 1
ATOM 1954 C C . GLN A 1 254 ? 59.394 -2.179 -117.442 1.00 81.50 254 GLN A C 1
ATOM 1956 O O . GLN A 1 254 ? 60.097 -2.412 -118.422 1.00 81.50 254 GLN A O 1
ATOM 1961 N N . SER A 1 255 ? 58.602 -3.115 -116.914 1.00 79.19 255 SER A N 1
ATOM 1962 C CA . SER A 1 255 ? 58.467 -4.467 -117.467 1.00 79.19 255 SER A CA 1
ATOM 1963 C C . SER A 1 255 ? 57.954 -4.445 -118.914 1.00 79.19 255 SER A C 1
ATOM 1965 O O . SER A 1 255 ? 58.518 -5.115 -119.784 1.00 79.19 255 SER A O 1
ATOM 1967 N N . ALA A 1 256 ? 56.947 -3.616 -119.206 1.00 76.12 256 ALA A N 1
ATOM 1968 C CA . ALA A 1 256 ? 56.409 -3.443 -120.552 1.00 76.12 256 ALA A CA 1
ATOM 1969 C C . ALA A 1 256 ? 57.449 -2.860 -121.524 1.00 76.12 256 ALA A C 1
ATOM 1971 O O . ALA A 1 256 ? 57.576 -3.349 -122.649 1.00 76.12 256 ALA A O 1
ATOM 1972 N N . LEU A 1 257 ? 58.241 -1.872 -121.089 1.00 77.44 257 LEU A N 1
ATOM 1973 C CA . LEU A 1 257 ? 59.346 -1.326 -121.883 1.00 77.44 257 LEU A CA 1
ATOM 1974 C C . LEU A 1 257 ? 60.421 -2.376 -122.172 1.00 77.44 257 LEU A C 1
ATOM 1976 O O . LEU A 1 257 ? 60.871 -2.485 -123.312 1.00 77.44 257 LEU A O 1
ATOM 1980 N N . ILE A 1 258 ? 60.800 -3.181 -121.176 1.00 77.62 258 ILE A N 1
ATOM 1981 C CA . ILE A 1 258 ? 61.771 -4.268 -121.353 1.00 77.62 258 ILE A CA 1
ATOM 1982 C C . ILE A 1 258 ? 61.237 -5.296 -122.360 1.00 77.62 258 ILE A C 1
ATOM 1984 O O . ILE A 1 258 ? 61.957 -5.677 -123.280 1.00 77.62 258 ILE A O 1
ATOM 1988 N N . SER A 1 259 ? 59.965 -5.692 -122.258 1.00 75.94 259 SER A N 1
ATOM 1989 C CA . SER A 1 259 ? 59.320 -6.593 -123.225 1.00 75.94 259 SER A CA 1
ATOM 1990 C C . SER A 1 259 ? 59.282 -6.001 -124.647 1.00 75.94 259 SER A C 1
ATOM 1992 O O . SER A 1 259 ? 59.592 -6.679 -125.632 1.00 75.94 259 SER A O 1
ATOM 1994 N N . GLY A 1 260 ? 58.995 -4.701 -124.769 1.00 77.12 260 GLY A N 1
ATOM 1995 C CA . GLY A 1 260 ? 59.057 -3.958 -126.032 1.00 77.12 260 GLY A CA 1
ATOM 1996 C C . GLY A 1 260 ? 60.464 -3.913 -126.641 1.00 77.12 260 GLY A C 1
ATOM 1997 O O . GLY A 1 260 ? 60.648 -4.159 -127.833 1.00 77.12 260 GLY A O 1
ATOM 1998 N N . MET A 1 261 ? 61.492 -3.665 -125.828 1.00 74.25 261 MET A N 1
ATOM 1999 C CA . MET A 1 261 ? 62.885 -3.697 -126.286 1.00 74.25 261 MET A CA 1
ATOM 2000 C C . MET A 1 261 ? 63.307 -5.100 -126.723 1.00 74.25 261 MET A C 1
ATOM 2002 O O . MET A 1 261 ? 63.960 -5.247 -127.757 1.00 74.25 261 MET A O 1
ATOM 2006 N N . VAL A 1 262 ? 62.897 -6.135 -125.984 1.00 77.94 262 VAL A N 1
ATOM 2007 C CA . VAL A 1 262 ? 63.139 -7.530 -126.366 1.00 77.94 262 VAL A CA 1
ATOM 2008 C C . VAL A 1 262 ? 62.476 -7.820 -127.714 1.00 77.94 262 VAL A C 1
ATOM 2010 O O . VAL A 1 262 ? 63.150 -8.284 -128.627 1.00 77.94 262 VAL A O 1
ATOM 2013 N N . THR A 1 263 ? 61.204 -7.479 -127.914 1.00 73.88 263 THR A N 1
ATOM 2014 C CA . THR A 1 263 ? 60.522 -7.715 -129.202 1.00 73.88 263 THR A CA 1
ATOM 2015 C C . THR A 1 263 ? 61.161 -6.962 -130.375 1.00 73.88 263 THR A C 1
ATOM 2017 O O . THR A 1 263 ? 61.299 -7.540 -131.452 1.00 73.88 263 THR A O 1
ATOM 2020 N N . LEU A 1 264 ? 61.645 -5.732 -130.182 1.00 73.69 264 LEU A N 1
ATOM 2021 C CA . LEU A 1 264 ? 62.420 -4.997 -131.196 1.00 73.69 264 LEU A CA 1
ATOM 2022 C C . LEU A 1 264 ? 63.764 -5.672 -131.529 1.00 73.69 264 LEU A C 1
ATOM 2024 O O . LEU A 1 264 ? 64.167 -5.726 -132.694 1.00 73.69 264 LEU A O 1
ATOM 2028 N N . LEU A 1 265 ? 64.449 -6.239 -130.535 1.00 74.38 265 LEU A N 1
ATOM 2029 C CA . LEU A 1 265 ? 65.663 -7.046 -130.726 1.00 74.38 265 LEU A CA 1
ATOM 2030 C C . LEU A 1 265 ? 65.386 -8.337 -131.511 1.00 74.38 265 LEU A C 1
ATOM 2032 O O . LEU A 1 265 ? 66.157 -8.713 -132.398 1.00 74.38 265 LEU A O 1
ATOM 2036 N N . TRP A 1 266 ? 64.253 -8.987 -131.248 1.00 74.38 266 TRP A N 1
ATOM 2037 C CA . TRP A 1 266 ? 63.800 -10.141 -132.027 1.00 74.38 266 TRP A CA 1
ATOM 2038 C C . TRP A 1 266 ? 63.440 -9.745 -133.467 1.00 74.38 266 TRP A C 1
ATOM 2040 O O . TRP A 1 266 ? 63.874 -10.409 -134.408 1.00 74.38 266 TRP A O 1
ATOM 2050 N N . MET A 1 267 ? 62.725 -8.634 -133.666 1.00 72.69 267 MET A N 1
ATOM 2051 C CA . MET A 1 267 ? 62.358 -8.131 -134.997 1.00 72.69 267 MET A CA 1
ATOM 2052 C C . MET A 1 267 ? 63.575 -7.712 -135.821 1.00 72.69 267 MET A C 1
ATOM 2054 O O . MET A 1 267 ? 63.652 -8.043 -137.001 1.00 72.69 267 MET A O 1
ATOM 2058 N N . SER A 1 268 ? 64.554 -7.038 -135.217 1.00 70.75 268 SER A N 1
ATOM 2059 C CA . SER A 1 268 ? 65.806 -6.687 -135.900 1.00 70.75 268 SER A CA 1
ATOM 2060 C C . SER A 1 268 ? 66.624 -7.928 -136.262 1.00 70.75 268 SER A C 1
ATOM 2062 O O . SER A 1 268 ? 67.132 -8.012 -137.378 1.00 70.75 268 SER A O 1
ATOM 2064 N N . SER A 1 269 ? 66.669 -8.940 -135.392 1.00 70.62 269 SER A N 1
ATOM 2065 C CA . SER A 1 269 ? 67.306 -10.229 -135.698 1.00 70.62 269 SER A CA 1
ATOM 2066 C C . SER A 1 269 ? 66.618 -10.953 -136.865 1.00 70.62 269 SER A C 1
ATOM 2068 O O . SER A 1 269 ? 67.289 -11.461 -137.765 1.00 70.62 269 SER A O 1
ATOM 2070 N N . ILE A 1 270 ? 65.279 -10.950 -136.908 1.00 72.81 270 ILE A N 1
ATOM 2071 C CA . ILE A 1 270 ? 64.495 -11.495 -138.029 1.00 72.81 270 ILE A CA 1
ATOM 2072 C C . ILE A 1 270 ? 64.748 -10.694 -139.314 1.00 72.81 270 ILE A C 1
ATOM 2074 O O . ILE A 1 270 ? 64.941 -11.288 -140.375 1.00 72.81 270 ILE A O 1
ATOM 2078 N N . LEU A 1 271 ? 64.800 -9.362 -139.237 1.00 65.62 271 LEU A N 1
ATOM 2079 C CA . LEU A 1 271 ? 65.059 -8.486 -140.381 1.00 65.62 271 LEU A CA 1
ATOM 2080 C C . LEU A 1 271 ? 66.457 -8.720 -140.971 1.00 65.62 271 LEU A C 1
ATOM 2082 O O . LEU A 1 271 ? 66.601 -8.806 -142.190 1.00 65.62 271 LEU A O 1
ATOM 2086 N N . VAL A 1 272 ? 67.474 -8.903 -140.123 1.00 67.12 272 VAL A N 1
ATOM 2087 C CA . VAL A 1 272 ? 68.824 -9.304 -140.550 1.00 67.12 272 VAL A CA 1
ATOM 2088 C C . VAL A 1 272 ? 68.782 -10.659 -141.260 1.00 67.12 272 VAL A C 1
ATOM 2090 O O . VAL A 1 272 ? 69.397 -10.813 -142.315 1.00 67.12 272 VAL A O 1
ATOM 2093 N N . LEU A 1 273 ? 67.999 -11.621 -140.762 1.00 64.06 273 LEU A N 1
ATOM 2094 C CA . LEU A 1 273 ? 67.821 -12.925 -141.410 1.00 64.06 273 LEU A CA 1
ATOM 2095 C C . LEU A 1 273 ? 67.148 -12.813 -142.793 1.00 64.06 273 LEU A C 1
ATOM 2097 O O . LEU A 1 273 ? 67.548 -13.494 -143.742 1.00 64.06 273 LEU A O 1
ATOM 2101 N N . ILE A 1 274 ? 66.137 -11.946 -142.919 1.00 66.25 274 ILE A N 1
ATOM 2102 C CA . ILE A 1 274 ? 65.429 -11.672 -144.179 1.00 66.25 274 ILE A CA 1
ATOM 2103 C C . ILE A 1 274 ? 66.371 -10.994 -145.182 1.00 66.25 274 ILE A C 1
ATOM 2105 O O . ILE A 1 274 ? 66.450 -11.434 -146.329 1.00 66.25 274 ILE A O 1
ATOM 2109 N N . MET A 1 275 ? 67.139 -9.989 -144.752 1.00 62.12 275 MET A N 1
ATOM 2110 C CA . MET A 1 275 ? 68.145 -9.321 -145.587 1.00 62.12 275 MET A CA 1
ATOM 2111 C C . MET A 1 275 ? 69.241 -10.292 -146.041 1.00 62.12 275 MET A C 1
ATOM 2113 O O . MET A 1 275 ? 69.650 -10.266 -147.201 1.00 62.12 275 MET A O 1
ATOM 2117 N N . PHE A 1 276 ? 69.660 -11.222 -145.179 1.00 60.78 276 PHE A N 1
ATOM 2118 C CA . PHE A 1 276 ? 70.625 -12.260 -145.543 1.00 60.78 276 PHE A CA 1
ATOM 2119 C C . PHE A 1 276 ? 70.061 -13.237 -146.593 1.00 60.78 276 PHE A C 1
ATOM 2121 O O . PHE A 1 276 ? 70.766 -13.632 -147.525 1.00 60.78 276 PHE A O 1
ATOM 2128 N N . ARG A 1 277 ? 68.767 -13.584 -146.509 1.00 59.84 277 ARG A N 1
ATOM 2129 C CA . ARG A 1 277 ? 68.067 -14.363 -147.549 1.00 59.84 277 ARG A CA 1
ATOM 2130 C C . ARG A 1 277 ? 67.911 -13.591 -148.863 1.00 59.84 277 ARG A C 1
ATOM 2132 O O . ARG A 1 277 ? 68.094 -14.190 -149.921 1.00 59.84 277 ARG A O 1
ATOM 2139 N N . ALA A 1 278 ? 67.629 -12.289 -148.812 1.00 59.12 278 ALA A N 1
ATOM 2140 C CA . ALA A 1 278 ? 67.509 -11.439 -149.997 1.00 59.12 278 ALA A CA 1
ATOM 2141 C C . ALA A 1 278 ? 68.856 -11.261 -150.726 1.00 59.12 278 ALA A C 1
ATOM 2143 O O . ALA A 1 278 ? 68.918 -11.398 -151.949 1.00 59.12 278 ALA A O 1
ATOM 2144 N N . CYS A 1 279 ? 69.956 -11.068 -149.989 1.00 54.59 279 CYS A N 1
ATOM 2145 C CA . CYS A 1 279 ? 71.303 -10.968 -150.565 1.00 54.59 279 CYS A CA 1
ATOM 2146 C C . CYS A 1 279 ? 71.744 -12.252 -151.286 1.00 54.59 279 CYS A C 1
ATOM 2148 O O . CYS A 1 279 ? 72.430 -12.187 -152.306 1.00 54.59 279 CYS A O 1
ATOM 2150 N N . LYS A 1 280 ? 71.304 -13.430 -150.825 1.00 57.84 280 LYS A N 1
ATOM 2151 C CA . LYS A 1 280 ? 71.642 -14.703 -151.479 1.00 57.84 280 LYS A CA 1
ATOM 2152 C C . LYS A 1 280 ? 70.931 -14.905 -152.828 1.00 57.84 280 LYS A C 1
ATOM 2154 O O . LYS A 1 280 ? 71.392 -15.710 -153.631 1.00 57.84 280 LYS A O 1
ATOM 2159 N N . LEU A 1 281 ? 69.851 -14.166 -153.107 1.00 55.72 281 LEU A N 1
ATOM 2160 C CA . LEU A 1 281 ? 69.065 -14.304 -154.341 1.00 55.72 281 LEU A CA 1
ATOM 2161 C C . LEU A 1 281 ? 69.540 -13.393 -155.495 1.00 55.72 281 LEU A C 1
ATOM 2163 O O . LEU A 1 281 ? 69.197 -13.640 -156.648 1.00 55.72 281 LEU A 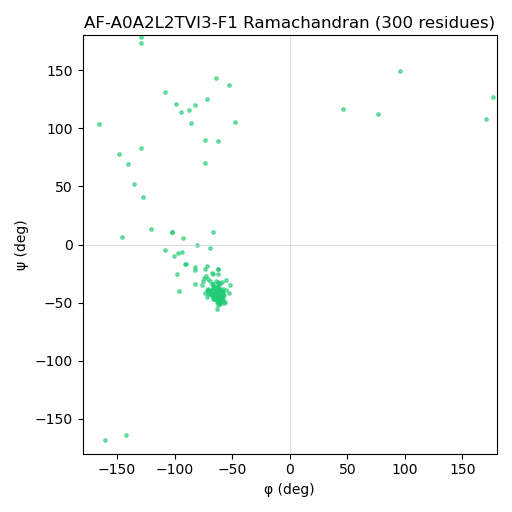O 1
ATOM 2167 N N . ILE A 1 282 ? 70.338 -12.357 -155.210 1.00 55.44 282 ILE A N 1
ATOM 2168 C CA . ILE A 1 282 ? 70.748 -11.323 -156.189 1.00 55.44 282 ILE A CA 1
ATOM 2169 C C . ILE A 1 282 ? 72.143 -11.596 -156.803 1.00 55.44 282 ILE A C 1
ATOM 2171 O O . ILE A 1 282 ? 72.539 -10.973 -157.789 1.00 55.44 282 ILE A O 1
ATOM 2175 N N . ALA A 1 283 ? 72.868 -12.597 -156.299 1.00 49.56 283 ALA A N 1
ATOM 2176 C CA . ALA A 1 283 ? 74.273 -12.853 -156.624 1.00 49.56 283 ALA A CA 1
ATOM 2177 C C . ALA A 1 283 ? 74.654 -13.191 -158.095 1.00 49.56 283 ALA A C 1
ATOM 2179 O O . ALA A 1 283 ? 75.820 -12.978 -158.420 1.00 49.56 283 ALA A O 1
ATOM 2180 N N . PRO A 1 284 ? 73.793 -13.664 -159.029 1.00 47.22 284 PRO A N 1
ATOM 2181 C CA . PRO A 1 284 ? 74.288 -14.060 -160.356 1.00 47.22 284 PRO A CA 1
ATOM 2182 C C . PRO A 1 284 ? 74.044 -13.068 -161.515 1.00 47.22 284 PRO A C 1
ATOM 2184 O O . PRO A 1 284 ? 74.261 -13.449 -162.662 1.00 47.22 284 PRO A O 1
ATOM 2187 N N . LYS A 1 285 ? 73.611 -11.813 -161.293 1.00 49.34 285 LYS A N 1
ATOM 2188 C CA . LYS A 1 285 ? 73.284 -10.884 -162.410 1.00 49.34 285 LYS A CA 1
ATOM 2189 C C . LYS A 1 285 ? 74.250 -9.719 -162.673 1.00 49.34 285 LYS A C 1
ATOM 2191 O O . LYS A 1 285 ? 74.081 -9.045 -163.684 1.00 49.34 285 LYS A O 1
ATOM 2196 N N . PHE A 1 286 ? 75.289 -9.511 -161.863 1.00 47.88 286 PHE A N 1
ATOM 2197 C CA . PHE A 1 286 ? 76.179 -8.340 -161.995 1.00 47.88 286 PHE A CA 1
ATOM 2198 C C . PHE A 1 286 ? 77.542 -8.596 -162.671 1.00 47.88 286 PHE A C 1
ATOM 2200 O O . PHE A 1 286 ? 78.387 -7.710 -162.691 1.00 47.88 286 PHE A O 1
ATOM 2207 N N . SER A 1 287 ? 77.761 -9.764 -163.290 1.00 47.97 287 SER A N 1
ATOM 2208 C CA . SER A 1 287 ? 79.026 -10.098 -163.978 1.00 47.97 287 SER A CA 1
ATOM 2209 C C . SER A 1 287 ? 79.065 -9.778 -165.484 1.00 47.97 287 SER A C 1
ATOM 2211 O O . SER A 1 287 ? 80.042 -10.109 -166.148 1.00 47.97 287 SER A O 1
ATOM 2213 N N . LYS A 1 288 ? 78.034 -9.131 -166.055 1.00 46.44 288 LYS A N 1
ATOM 2214 C CA . LYS A 1 288 ? 77.939 -8.859 -167.511 1.00 46.44 288 LYS A CA 1
ATOM 2215 C C . LYS A 1 288 ? 77.835 -7.381 -167.918 1.00 46.44 288 LYS A C 1
ATOM 2217 O O . LYS A 1 288 ? 77.558 -7.097 -169.076 1.00 46.44 288 LYS A O 1
ATOM 2222 N N . LEU A 1 289 ? 78.111 -6.439 -167.014 1.00 44.25 289 LEU A N 1
ATOM 2223 C CA . LEU A 1 289 ? 78.060 -4.991 -167.294 1.00 44.25 289 LEU A CA 1
ATOM 2224 C C . LEU A 1 289 ? 79.361 -4.265 -166.895 1.00 44.25 289 LEU A C 1
ATOM 2226 O O . LEU A 1 289 ? 79.339 -3.165 -166.360 1.00 44.25 289 LEU A O 1
ATOM 2230 N N . GLN A 1 290 ? 80.508 -4.894 -167.177 1.00 44.50 290 GLN A N 1
ATOM 2231 C CA . GLN A 1 290 ? 81.851 -4.337 -166.955 1.00 44.50 290 GLN A CA 1
ATOM 2232 C C . GLN A 1 290 ? 82.765 -4.577 -168.173 1.00 44.50 290 GLN A C 1
ATOM 2234 O O . GLN A 1 290 ? 83.849 -5.137 -168.049 1.00 44.50 290 GLN A O 1
ATOM 2239 N N . ALA A 1 291 ? 82.299 -4.202 -169.374 1.00 44.31 291 ALA A N 1
ATOM 2240 C CA . ALA A 1 291 ? 83.088 -4.337 -170.609 1.00 44.31 291 ALA A CA 1
ATOM 2241 C C . ALA A 1 291 ? 82.888 -3.241 -171.678 1.00 44.31 291 ALA A C 1
ATOM 2243 O O . ALA A 1 291 ? 83.456 -3.365 -172.755 1.00 44.31 291 ALA A O 1
ATOM 2244 N N . LEU A 1 292 ? 82.140 -2.160 -171.424 1.00 39.75 292 LEU A N 1
ATOM 2245 C CA . LEU A 1 292 ? 81.998 -1.051 -172.384 1.00 39.75 292 LEU A CA 1
ATOM 2246 C C . LEU A 1 292 ? 81.799 0.283 -171.649 1.00 39.75 292 LEU A C 1
ATOM 2248 O O . LEU A 1 292 ? 80.675 0.745 -171.516 1.00 39.75 292 LEU A O 1
ATOM 2252 N N . LEU A 1 293 ? 82.888 0.846 -171.116 1.00 37.88 293 LEU A N 1
ATOM 2253 C CA . LEU A 1 293 ? 83.280 2.264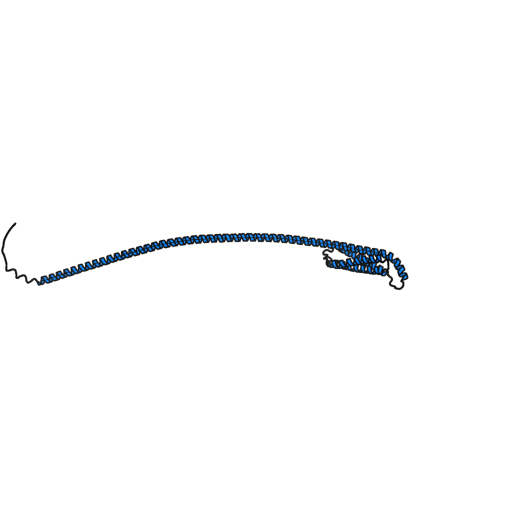 -171.236 1.00 37.88 293 LEU A CA 1
ATOM 2254 C C . LEU A 1 293 ? 84.455 2.563 -170.280 1.00 37.88 293 LEU A C 1
ATOM 2256 O O . LEU A 1 293 ? 84.303 2.653 -169.066 1.00 37.88 293 LEU A O 1
ATOM 2260 N N . GLN A 1 294 ? 85.631 2.747 -170.863 1.00 40.62 294 GLN A N 1
ATOM 2261 C CA . GLN A 1 294 ? 86.784 3.485 -170.336 1.00 40.62 294 GLN A CA 1
ATOM 2262 C C . GLN A 1 294 ? 87.203 4.471 -171.451 1.00 40.62 294 GLN A C 1
ATOM 2264 O O . GLN A 1 294 ? 86.792 4.267 -172.595 1.00 40.62 294 GLN A O 1
ATOM 2269 N N . PRO A 1 295 ? 88.159 5.390 -171.241 1.00 55.09 295 PRO A N 1
ATOM 2270 C CA . PRO A 1 295 ? 88.322 6.402 -170.187 1.00 55.09 295 PRO A CA 1
ATOM 2271 C C . PRO A 1 295 ? 88.598 7.793 -170.836 1.00 55.09 295 PRO A C 1
ATOM 2273 O O . PRO A 1 295 ? 88.704 7.861 -172.050 1.00 55.09 295 PRO A O 1
ATOM 2276 N N . ILE A 1 296 ? 88.747 8.885 -170.069 1.00 41.41 296 ILE A N 1
ATOM 2277 C CA . ILE A 1 296 ? 89.565 10.094 -170.387 1.00 41.41 296 ILE A CA 1
ATOM 2278 C C . ILE A 1 296 ? 89.713 10.879 -169.054 1.00 41.41 296 ILE A C 1
ATOM 2280 O O . ILE A 1 296 ? 88.707 11.258 -168.464 1.00 41.41 296 ILE A O 1
ATOM 2284 N N . THR A 1 297 ? 90.861 10.845 -168.358 1.00 39.44 297 THR A N 1
ATOM 2285 C CA . THR A 1 297 ? 91.955 11.860 -168.342 1.00 39.44 297 THR A CA 1
ATOM 2286 C C . THR A 1 297 ? 91.447 13.304 -168.191 1.00 39.44 297 THR A C 1
ATOM 2288 O O . THR A 1 297 ? 90.743 13.788 -169.061 1.00 39.44 297 THR A O 1
ATOM 2291 N N . THR A 1 298 ? 91.747 14.073 -167.136 1.00 38.50 298 THR A N 1
ATOM 2292 C CA . THR A 1 298 ? 92.962 14.915 -166.978 1.00 38.50 298 THR A CA 1
ATOM 2293 C C . THR A 1 298 ? 92.850 15.705 -165.647 1.00 38.50 298 THR A C 1
ATOM 2295 O O . THR A 1 298 ? 91.766 16.162 -165.312 1.00 38.50 298 THR A O 1
ATOM 2298 N N . GLN A 1 299 ? 93.861 15.641 -164.764 1.00 40.28 299 GLN A N 1
ATOM 2299 C CA . GLN A 1 299 ? 94.850 16.699 -164.419 1.00 40.28 299 GLN A CA 1
ATOM 2300 C C . GLN A 1 299 ? 94.341 17.842 -163.489 1.00 40.28 299 GLN A C 1
ATOM 2302 O O . GLN A 1 299 ? 93.445 18.571 -163.880 1.00 40.28 299 GLN A O 1
ATOM 2307 N N . ILE A 1 300 ? 94.828 17.948 -162.227 1.00 37.03 300 ILE A N 1
ATOM 2308 C CA . ILE A 1 300 ? 95.985 18.776 -161.722 1.00 37.03 300 ILE A CA 1
ATOM 2309 C C . ILE A 1 300 ? 95.488 20.138 -161.151 1.00 37.03 300 ILE A C 1
ATOM 2311 O O . ILE A 1 300 ? 94.560 20.680 -161.737 1.00 37.03 300 ILE A O 1
ATOM 2315 N N . PRO A 1 301 ? 96.111 20.807 -160.146 1.00 55.88 301 PRO A N 1
ATOM 2316 C CA . PRO A 1 301 ? 96.876 20.389 -158.952 1.00 55.88 301 PRO A CA 1
ATOM 2317 C C . PRO A 1 301 ? 96.601 21.303 -157.705 1.00 55.88 301 PRO A C 1
ATOM 2319 O O . PRO A 1 301 ? 95.701 22.136 -157.732 1.00 55.88 301 PRO A O 1
ATOM 2322 N N . GLN A 1 302 ? 97.498 21.206 -156.708 1.00 42.28 302 GLN A N 1
ATOM 2323 C CA . GLN A 1 302 ? 97.690 22.001 -155.472 1.00 42.28 302 GLN A CA 1
ATOM 2324 C C . GLN A 1 302 ? 96.851 21.614 -154.254 1.00 42.28 302 GLN A C 1
ATOM 2326 O O . GLN A 1 302 ? 95.611 21.736 -154.284 1.00 42.28 302 GLN A O 1
#

Secondary structure (DSSP, 8-state):
---HHHHHHHHHHHHHHHHHHHHHHHHHHHHS-S-HHHHHHHHHHHHHHHHHHHHHHHHGGGS--TT--HHHHHHHHHHHHHHHHHHHHHHHHHHTS---TT-HHHHHHHHHHHHHHHHHHHHHHHHHHHHHHHHHHHHHHHHHHHHHHHHHHHHHHHHHHHHHHHHHHHHHHHHHHHHHHHHHHHHHHHHHHHHHHHHHHHHHHHHHHHHHHHHHHHHHHHHHHHHHHHHHHHHHHHHHHHHHHHHHHHHHHHHHHHHHHHHHHHHHHHHHHHHHHHHHHHTTSSSSSSSS----------

Sequence (302 aa):
MSDPLSVAGTAVGIMSLGIQVCNGLVKYLRAVRGRKEEIRDGVREVEQVVSLLYSLNNTLPNVDLRNGTNSLRTCVHNCYTKLEELQRLLDELCKTQPSNKATKRAADAIRSVSYPFQQEKLSMIRDSLRSVLNNLGLIISAISLDSNASIHDIVNDISKDLKHHAKSHGGHLADLQSKMHCNSVQLHSLQTAISDTLSDIQEQLHQTKLSIQDLGQLIDGKLTIVETGTRSIEANTQVTAAKLERLTQAVEFQSALISGMVTLLWMSSILVLIMFRACKLIAPKFSKLQALLQPITTQIPQ

InterPro domains:
  IPR031348 Azaphilone pigments biosynthesis cluster protein L, N-terminal [PF17111] (3-213)

pLDDT: mean 71.53, std 17.79, range [37.03, 97.94]

Solvent-accessible surface area (backbone atoms only — not comparable to full-atom values): 16871 Å² total; per-residue (Å²): 139,80,56,51,68,56,56,41,50,49,52,40,50,40,31,53,49,47,37,51,43,36,53,52,49,42,54,52,47,72,68,55,90,65,72,62,65,67,43,52,52,53,38,50,55,37,51,52,51,38,54,52,34,51,56,46,52,72,48,50,78,76,54,83,48,86,72,74,46,70,67,53,53,52,52,53,49,52,39,41,54,54,45,52,52,46,39,52,54,49,51,56,62,56,69,72,56,81,91,66,94,82,46,71,75,61,49,53,56,53,53,66,60,45,47,72,68,42,47,59,58,50,47,54,47,52,53,51,51,52,50,38,51,51,53,52,53,52,46,52,52,51,52,52,51,52,51,49,51,50,50,50,51,52,52,51,52,51,50,51,51,53,52,50,51,51,52,52,51,52,51,53,52,53,51,52,51,51,52,52,51,51,51,50,52,50,52,51,51,50,51,50,53,51,51,52,52,52,51,49,51,51,51,52,51,51,54,51,50,51,54,52,50,53,50,49,53,51,51,51,53,54,48,53,52,51,52,53,50,48,52,51,50,51,52,51,50,51,55,50,48,55,52,49,49,51,51,50,54,50,50,52,51,52,50,52,50,52,52,51,51,51,50,52,53,53,50,50,53,51,49,52,52,50,52,55,55,53,57,69,72,61,73,88,72,78,87,81,83,84,86,88,85,84,88,83,90,83,86,89,86,136